Protein AF-H1W575-F1 (afdb_monomer)

Secondary structure (DSSP, 8-state):
-PPPP------------GGGGG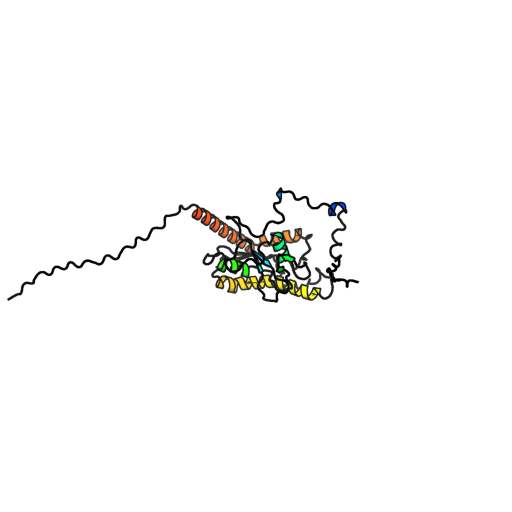G-TTS-THHHH------GGG--TT-BS----SS----EEEEPBTTPPTTPPPEEEESS--SSS--S-TT-BHHHHHHHHH-BTTTS--EEETTEEE-BSS---S--HHHHHHIIIIIISTT---S-EEEE-S--PPTT-GGGTTSS-TTS-TTHHHHHHHHHHHHHHHHHHHHHIIIIIHHHTT--GGGEEEE--SS-BTTB-TT-GGGHHHHHHHHHHHHHSHHHHHHHHHHHHHHHHHHHHHHHHTTS--PPP----------------PPPPPPP-

Structure (mmCIF, N/CA/C/O backbone):
data_AF-H1W575-F1
#
_entry.id   AF-H1W575-F1
#
loop_
_atom_site.group_PDB
_atom_site.id
_atom_site.type_symbol
_atom_site.label_atom_id
_atom_site.label_alt_id
_atom_site.label_comp_id
_atom_site.label_asym_id
_atom_site.label_entity_id
_atom_site.label_seq_id
_atom_site.pdbx_PDB_ins_code
_atom_site.Cartn_x
_atom_site.Cartn_y
_atom_site.Cartn_z
_atom_site.occupancy
_atom_site.B_iso_or_equiv
_atom_site.auth_seq_id
_atom_site.auth_comp_id
_atom_site.auth_asym_id
_atom_site.auth_atom_id
_atom_site.pdbx_PDB_model_num
ATOM 1 N N . MET A 1 1 ? -1.667 -50.965 -46.986 1.00 39.12 1 MET A N 1
ATOM 2 C CA . MET A 1 1 ? -0.833 -49.746 -46.951 1.00 39.12 1 MET A CA 1
ATOM 3 C C . MET A 1 1 ? -1.633 -48.668 -46.242 1.00 39.12 1 MET A C 1
ATOM 5 O O . MET A 1 1 ? -2.635 -48.224 -46.781 1.00 39.12 1 MET A O 1
ATOM 9 N N . SER A 1 2 ? -1.266 -48.352 -45.002 1.00 29.94 2 SER A N 1
ATOM 10 C CA . SER A 1 2 ? -1.952 -47.368 -44.154 1.00 29.94 2 SER A CA 1
ATOM 11 C C . SER A 1 2 ? -1.331 -45.981 -44.354 1.00 29.94 2 SER A C 1
ATOM 13 O O . SER A 1 2 ? -0.102 -45.910 -44.402 1.00 29.94 2 SER A O 1
ATOM 15 N N . PRO A 1 3 ? -2.103 -44.881 -44.429 1.00 37.34 3 PRO A N 1
ATOM 16 C CA . PRO A 1 3 ? -1.536 -43.546 -44.334 1.00 37.34 3 PRO A CA 1
ATOM 17 C C . PRO A 1 3 ? -1.371 -43.123 -42.867 1.00 37.34 3 PRO A C 1
ATOM 19 O O . PRO A 1 3 ? -2.195 -43.415 -42.001 1.00 37.34 3 PRO A O 1
ATOM 22 N N . LEU A 1 4 ? -0.237 -42.474 -42.621 1.00 34.25 4 LEU A N 1
ATOM 23 C CA . LEU A 1 4 ? 0.339 -42.095 -41.337 1.00 34.25 4 LEU A CA 1
ATOM 24 C C . LEU A 1 4 ? -0.317 -40.841 -40.742 1.00 34.25 4 LEU A C 1
ATOM 26 O O . LEU A 1 4 ? -0.444 -39.817 -41.409 1.00 34.25 4 LEU A O 1
ATOM 30 N N . SER A 1 5 ? -0.625 -40.910 -39.445 1.00 35.44 5 SER A N 1
ATOM 31 C CA . SER A 1 5 ? -0.781 -39.752 -38.560 1.00 35.44 5 SER A CA 1
ATOM 32 C C . SER A 1 5 ? 0.569 -39.074 -38.318 1.00 35.44 5 SER A C 1
ATOM 34 O O . SER A 1 5 ? 1.547 -39.740 -37.988 1.00 35.44 5 SER A O 1
ATOM 36 N N . GLY A 1 6 ? 0.598 -37.743 -38.388 1.00 31.78 6 GLY A N 1
ATOM 37 C CA . GLY A 1 6 ? 1.748 -36.922 -38.012 1.00 31.78 6 GLY A CA 1
ATOM 38 C C . GLY A 1 6 ? 1.305 -35.596 -37.402 1.00 31.78 6 GLY A C 1
ATOM 39 O O . GLY A 1 6 ? 1.395 -34.556 -38.046 1.00 31.78 6 GLY A O 1
ATOM 40 N N . TYR A 1 7 ? 0.805 -35.629 -36.163 1.00 35.28 7 TYR A N 1
ATOM 41 C CA . TYR A 1 7 ? 0.595 -34.424 -35.359 1.00 35.28 7 TYR A CA 1
ATOM 42 C C . TYR A 1 7 ? 1.956 -33.838 -34.968 1.00 35.28 7 TYR A C 1
ATOM 44 O O . TYR A 1 7 ? 2.710 -34.427 -34.194 1.00 35.28 7 TYR A O 1
ATOM 52 N N . ASN A 1 8 ? 2.267 -32.668 -35.519 1.00 35.16 8 ASN A N 1
ATOM 53 C CA . ASN A 1 8 ? 3.507 -31.949 -35.269 1.00 35.16 8 ASN A CA 1
ATOM 54 C C . ASN A 1 8 ? 3.402 -31.211 -33.921 1.00 35.16 8 ASN A C 1
ATOM 56 O O . ASN A 1 8 ? 2.867 -30.107 -33.838 1.00 35.16 8 ASN A O 1
ATOM 60 N N . ASN A 1 9 ? 3.860 -31.849 -32.843 1.00 35.88 9 ASN A N 1
ATOM 61 C CA . ASN A 1 9 ? 3.857 -31.272 -31.500 1.00 35.88 9 ASN A CA 1
ATOM 62 C C . ASN A 1 9 ? 5.060 -30.322 -31.341 1.00 35.88 9 ASN A C 1
ATOM 64 O O . ASN A 1 9 ? 6.145 -30.724 -30.915 1.00 35.88 9 ASN A O 1
ATOM 68 N N . SER A 1 10 ? 4.897 -29.056 -31.730 1.00 40.38 10 SER A N 1
ATOM 69 C CA . SER A 1 10 ? 5.921 -28.024 -31.550 1.00 40.38 10 SER A CA 1
ATOM 70 C C . SER A 1 10 ? 6.003 -27.603 -30.077 1.00 40.38 10 SER A C 1
ATOM 72 O O . SER A 1 10 ? 5.366 -26.640 -29.650 1.00 40.38 10 SER A O 1
ATOM 74 N N . ASN A 1 11 ? 6.799 -28.324 -29.286 1.00 37.53 11 ASN A N 1
ATOM 75 C CA . ASN A 1 11 ? 7.167 -27.890 -27.940 1.00 37.53 11 ASN A CA 1
ATOM 76 C C . ASN A 1 11 ? 7.896 -26.529 -28.005 1.00 37.53 11 ASN A C 1
ATOM 78 O O . ASN A 1 11 ? 8.854 -26.392 -28.773 1.00 37.53 11 ASN A O 1
ATOM 82 N N . PRO A 1 12 ? 7.515 -25.524 -27.191 1.00 37.97 12 PRO A N 1
ATOM 83 C CA . PRO A 1 12 ? 8.196 -24.236 -27.173 1.00 37.97 12 PRO A CA 1
ATOM 84 C C . PRO A 1 12 ? 9.641 -24.399 -26.686 1.00 37.97 12 PRO A C 1
ATOM 86 O O . PRO A 1 12 ? 9.915 -24.816 -25.556 1.00 37.97 12 PRO A O 1
ATOM 89 N N . ARG A 1 13 ? 10.581 -24.055 -27.568 1.00 36.03 13 ARG A N 1
ATOM 90 C CA . ARG A 1 13 ? 12.026 -24.105 -27.335 1.00 36.03 13 ARG A CA 1
ATOM 91 C C . ARG A 1 13 ? 12.399 -23.029 -26.308 1.00 36.03 13 ARG A C 1
ATOM 93 O O . ARG A 1 13 ? 12.366 -21.835 -26.594 1.00 36.03 13 ARG A O 1
ATOM 100 N N . ARG A 1 14 ? 12.728 -23.445 -25.083 1.00 39.56 14 ARG A N 1
ATOM 101 C CA . ARG A 1 14 ? 13.233 -22.549 -24.034 1.00 39.56 14 ARG A CA 1
ATOM 102 C C . ARG A 1 14 ? 14.653 -22.118 -24.399 1.00 39.56 14 ARG A C 1
ATOM 104 O O . ARG A 1 14 ? 15.567 -22.935 -24.349 1.00 39.56 14 ARG A O 1
ATOM 111 N N . HIS A 1 15 ? 14.855 -20.847 -24.730 1.00 34.72 15 HIS A N 1
ATOM 112 C CA . HIS A 1 15 ? 16.198 -20.275 -24.747 1.00 34.72 15 HIS A CA 1
ATOM 113 C C . HIS A 1 15 ? 16.692 -20.135 -23.302 1.00 34.72 15 HIS A C 1
ATOM 115 O O . HIS A 1 15 ? 16.053 -19.478 -22.477 1.00 34.72 15 HIS A O 1
ATOM 121 N N . ALA A 1 16 ? 17.814 -20.782 -22.980 1.00 36.47 16 ALA A N 1
ATOM 122 C CA . ALA A 1 16 ? 18.496 -20.599 -21.707 1.00 36.47 16 ALA A CA 1
ATOM 123 C C . ALA A 1 16 ? 19.070 -19.176 -21.661 1.00 36.47 16 ALA A C 1
ATOM 125 O O . ALA A 1 16 ? 20.051 -18.858 -22.327 1.00 36.47 16 ALA A O 1
ATOM 126 N N . SER A 1 17 ? 18.422 -18.286 -20.912 1.00 41.25 17 SER A N 1
ATOM 127 C CA . SER A 1 17 ? 18.968 -16.961 -20.632 1.00 41.25 17 SER A CA 1
ATOM 128 C C . SER A 1 17 ? 20.125 -17.111 -19.637 1.00 41.25 17 SER A C 1
ATOM 130 O O . SER A 1 17 ? 19.887 -17.380 -18.463 1.00 41.25 17 SER A O 1
ATOM 132 N N . ASN A 1 18 ? 21.364 -16.895 -20.084 1.00 40.59 18 ASN A N 1
ATOM 133 C CA . ASN A 1 18 ? 22.568 -16.878 -19.235 1.00 40.59 18 ASN A CA 1
ATOM 134 C C . ASN A 1 18 ? 22.676 -15.627 -18.334 1.00 40.59 18 ASN A C 1
ATOM 136 O O . ASN A 1 18 ? 23.687 -15.421 -17.677 1.00 40.59 18 ASN A O 1
ATOM 140 N N . ALA A 1 19 ? 21.641 -14.788 -18.252 1.00 40.38 19 ALA A N 1
ATOM 141 C CA . ALA A 1 19 ? 21.677 -13.544 -17.475 1.00 40.38 19 ALA A CA 1
ATOM 142 C C . ALA A 1 19 ? 21.781 -13.756 -15.949 1.00 40.38 19 ALA A C 1
ATOM 144 O O . ALA A 1 19 ? 22.057 -12.816 -15.215 1.00 40.38 19 ALA A O 1
ATOM 145 N N . SER A 1 20 ? 21.585 -14.983 -15.458 1.00 43.81 20 SER A N 1
ATOM 146 C CA . SER A 1 20 ? 21.707 -15.320 -14.037 1.00 43.81 20 SER A CA 1
ATOM 147 C C . SER A 1 20 ? 23.051 -15.946 -13.646 1.00 43.81 20 SER A C 1
ATOM 149 O O . SER A 1 20 ? 23.223 -16.254 -12.475 1.00 43.81 20 SER A O 1
ATOM 151 N N . THR A 1 21 ? 24.012 -16.152 -14.556 1.00 38.44 21 THR A N 1
ATOM 152 C CA . THR A 1 21 ? 25.259 -16.877 -14.223 1.00 38.44 21 THR A CA 1
ATOM 153 C C . THR A 1 21 ? 26.351 -16.017 -13.586 1.00 38.44 21 THR A C 1
ATOM 155 O O . THR A 1 21 ? 27.277 -16.569 -13.000 1.00 38.44 21 THR A O 1
ATOM 158 N N . VAL A 1 22 ? 26.242 -14.686 -13.612 1.00 38.53 22 VAL A N 1
ATOM 159 C CA . VAL A 1 22 ? 27.309 -13.794 -13.113 1.00 38.53 22 VAL A CA 1
ATOM 160 C C . VAL A 1 22 ? 27.349 -13.632 -11.585 1.00 38.53 22 VAL A C 1
ATOM 162 O O . VAL A 1 22 ? 28.290 -13.043 -11.065 1.00 38.53 22 VAL A O 1
ATOM 165 N N . SER A 1 23 ? 26.390 -14.193 -10.839 1.00 45.47 23 SER A N 1
ATOM 166 C CA . SER A 1 23 ? 26.331 -14.069 -9.366 1.00 45.47 23 SER A CA 1
ATOM 167 C C . SER A 1 23 ? 26.471 -15.390 -8.598 1.00 45.47 23 SER A C 1
ATOM 169 O O . SER A 1 23 ? 26.327 -15.399 -7.377 1.00 45.47 23 SER A O 1
ATOM 171 N N . PHE A 1 24 ? 26.773 -16.506 -9.272 1.00 43.16 24 PHE A N 1
ATOM 172 C CA . PHE A 1 24 ? 26.900 -17.824 -8.622 1.00 43.16 24 PHE A CA 1
ATOM 173 C C . PHE A 1 24 ? 28.322 -18.398 -8.608 1.00 43.16 24 PHE A C 1
ATOM 175 O O . PHE A 1 24 ? 28.532 -19.455 -8.019 1.00 43.16 24 PHE A O 1
ATOM 182 N N . SER A 1 25 ? 29.310 -17.693 -9.165 1.00 44.19 25 SER A N 1
ATOM 183 C CA . SER A 1 25 ? 30.697 -18.174 -9.279 1.00 44.19 25 SER A CA 1
ATOM 184 C C . SER A 1 25 ? 31.442 -18.319 -7.942 1.00 44.19 25 SER A C 1
ATOM 186 O O . SER A 1 25 ? 32.545 -18.849 -7.919 1.00 44.19 25 SER A O 1
ATOM 188 N N . ALA A 1 26 ? 30.857 -17.869 -6.825 1.00 44.66 26 ALA A N 1
ATOM 189 C CA . ALA A 1 26 ? 31.465 -17.943 -5.492 1.00 44.66 26 ALA A CA 1
ATOM 190 C C . ALA A 1 26 ? 30.997 -19.144 -4.646 1.00 44.66 26 ALA A C 1
ATOM 192 O O . ALA A 1 26 ? 31.359 -19.243 -3.474 1.00 44.66 26 ALA A O 1
ATOM 193 N N . ARG A 1 27 ? 30.166 -20.049 -5.184 1.00 48.28 27 ARG A N 1
ATOM 194 C CA . ARG A 1 27 ? 29.682 -21.229 -4.448 1.00 48.28 27 ARG A CA 1
ATOM 195 C C . ARG A 1 27 ? 30.122 -22.508 -5.150 1.00 48.28 27 ARG A C 1
ATOM 197 O O . ARG A 1 27 ? 29.917 -22.657 -6.350 1.00 48.28 27 ARG A O 1
ATOM 204 N N . SER A 1 28 ? 30.731 -23.422 -4.394 1.00 45.19 28 SER A N 1
ATOM 205 C CA . SER A 1 28 ? 31.150 -24.734 -4.891 1.00 45.19 28 SER A CA 1
ATOM 206 C C . SER A 1 28 ? 29.958 -25.505 -5.491 1.00 45.19 28 SER A C 1
ATOM 208 O O . SER A 1 28 ? 28.828 -25.331 -5.022 1.00 45.19 28 SER A O 1
ATOM 210 N N . PRO A 1 29 ? 30.174 -26.394 -6.482 1.00 49.94 29 PRO A N 1
ATOM 211 C CA . PRO A 1 29 ? 29.100 -27.177 -7.111 1.00 49.94 29 PRO A CA 1
ATOM 212 C C . PRO A 1 29 ? 28.235 -27.965 -6.109 1.00 49.94 29 PRO A C 1
ATOM 214 O O . PRO A 1 29 ? 27.043 -28.169 -6.327 1.00 49.94 29 PRO A O 1
ATOM 217 N N . GLN A 1 30 ? 28.797 -28.344 -4.956 1.00 47.16 30 GLN A N 1
ATOM 218 C CA . GLN A 1 30 ? 28.066 -29.010 -3.872 1.00 47.16 30 GLN A CA 1
ATOM 219 C C . GLN A 1 30 ? 27.024 -28.115 -3.182 1.00 47.16 30 GLN A C 1
ATOM 221 O O . GLN A 1 30 ? 25.984 -28.618 -2.764 1.00 47.16 30 GLN A O 1
ATOM 226 N N . ALA A 1 31 ? 27.236 -26.798 -3.114 1.00 50.34 31 ALA A N 1
ATOM 227 C CA . ALA A 1 31 ? 26.265 -25.859 -2.546 1.00 50.34 31 ALA A CA 1
ATOM 228 C C . ALA A 1 31 ? 25.068 -25.580 -3.481 1.00 50.34 31 ALA A C 1
ATOM 230 O O . ALA A 1 31 ? 24.100 -24.947 -3.064 1.00 50.34 31 ALA A O 1
ATOM 231 N N . GLN A 1 32 ? 25.127 -26.035 -4.740 1.00 47.28 32 GLN A N 1
ATOM 232 C CA . GLN A 1 32 ? 24.030 -25.937 -5.711 1.00 47.28 32 GLN A CA 1
ATOM 233 C C . GLN A 1 32 ? 23.106 -27.169 -5.698 1.00 47.28 32 GLN A C 1
ATOM 235 O O . GLN A 1 32 ? 21.976 -27.081 -6.177 1.00 47.28 32 GLN A O 1
ATOM 240 N N . MET A 1 33 ? 23.550 -28.303 -5.136 1.00 43.09 33 MET A N 1
ATOM 241 C CA . MET A 1 33 ? 22.765 -29.549 -5.053 1.00 43.09 33 MET A CA 1
ATOM 242 C C . MET A 1 33 ? 22.012 -29.730 -3.733 1.00 43.09 33 MET A C 1
ATOM 244 O O . MET A 1 33 ? 21.112 -30.569 -3.652 1.00 43.09 33 MET A O 1
ATOM 248 N N . THR A 1 34 ? 22.305 -28.933 -2.708 1.00 42.75 34 THR A N 1
ATOM 249 C CA . THR A 1 34 ? 21.497 -28.903 -1.491 1.00 42.75 34 THR A CA 1
ATOM 250 C C . THR A 1 34 ? 20.197 -28.156 -1.767 1.00 42.75 34 THR A C 1
ATOM 252 O O . THR A 1 34 ? 20.082 -26.946 -1.574 1.00 42.75 34 THR A O 1
ATOM 255 N N . ARG A 1 35 ? 19.165 -28.899 -2.193 1.00 52.50 35 ARG A N 1
ATOM 256 C CA . ARG A 1 35 ? 17.781 -28.478 -1.934 1.00 52.50 35 ARG A CA 1
ATOM 257 C C . ARG A 1 35 ? 17.724 -28.083 -0.456 1.00 52.50 35 ARG A C 1
ATOM 259 O O . ARG A 1 35 ? 18.153 -28.903 0.359 1.00 52.50 35 ARG A O 1
ATOM 266 N N . PRO A 1 36 ? 17.265 -26.872 -0.091 1.00 53.59 36 PRO A N 1
ATOM 267 C CA . PRO A 1 36 ? 17.108 -26.537 1.313 1.00 53.59 36 PRO A CA 1
ATOM 268 C C . PRO A 1 36 ? 16.211 -27.614 1.916 1.00 53.59 36 PRO A C 1
ATOM 270 O O . PRO A 1 36 ? 15.061 -27.771 1.504 1.00 53.59 36 PRO A O 1
ATOM 273 N N . ALA A 1 37 ? 16.782 -28.437 2.796 1.00 54.25 37 ALA A N 1
ATOM 274 C CA . ALA A 1 37 ? 16.030 -29.462 3.486 1.00 54.25 37 ALA A CA 1
ATOM 275 C C . ALA A 1 37 ? 14.928 -28.730 4.251 1.00 54.25 37 ALA A C 1
ATOM 277 O O . ALA A 1 37 ? 15.215 -27.883 5.101 1.00 54.25 37 ALA A O 1
ATOM 278 N N . PHE A 1 38 ? 13.675 -28.984 3.874 1.00 56.94 38 PHE A N 1
ATOM 279 C CA . PHE A 1 38 ? 12.526 -28.352 4.499 1.00 56.94 38 PHE A CA 1
ATOM 280 C C . PHE A 1 38 ? 12.481 -28.787 5.958 1.00 56.94 38 PHE A C 1
ATOM 282 O O . PHE A 1 38 ? 12.129 -29.917 6.285 1.00 56.94 38 PHE A O 1
ATOM 289 N N . ASN A 1 39 ? 12.884 -27.881 6.839 1.00 57.12 39 ASN A N 1
ATOM 290 C CA . ASN A 1 39 ? 12.715 -28.060 8.264 1.00 57.12 39 ASN A CA 1
ATOM 291 C C . ASN A 1 39 ? 11.244 -27.765 8.575 1.00 57.12 39 ASN A C 1
ATOM 293 O O . ASN A 1 39 ? 10.778 -26.646 8.351 1.00 57.12 39 ASN A O 1
ATOM 297 N N . SER A 1 40 ? 10.517 -28.763 9.083 1.00 61.72 40 SER A N 1
ATOM 298 C CA . SER A 1 40 ? 9.090 -28.668 9.431 1.00 61.72 40 SER A CA 1
ATOM 299 C C . SER A 1 40 ? 8.773 -27.529 10.4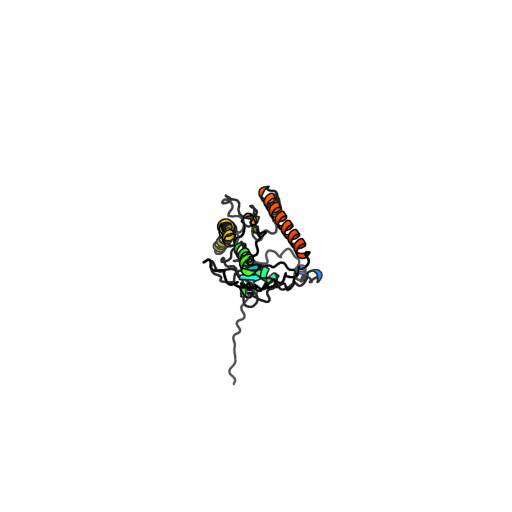09 1.00 61.72 40 SER A C 1
ATOM 301 O O . SER A 1 40 ? 7.627 -27.102 10.512 1.00 61.72 40 SER A O 1
ATOM 303 N N . ARG A 1 41 ? 9.796 -26.975 11.075 1.00 69.38 41 ARG A N 1
ATOM 304 C CA . ARG A 1 41 ? 9.702 -25.765 11.902 1.00 69.38 41 ARG A CA 1
ATOM 305 C C . ARG A 1 41 ? 9.300 -24.494 11.140 1.00 69.38 41 ARG A C 1
ATOM 307 O O . ARG A 1 41 ? 8.825 -23.566 11.783 1.00 69.38 41 ARG A O 1
ATOM 314 N N . TYR A 1 42 ? 9.489 -24.420 9.820 1.00 69.88 42 TYR A N 1
ATOM 315 C CA . TYR A 1 42 ? 9.226 -23.202 9.032 1.00 69.88 42 TYR A CA 1
ATOM 316 C C . TYR A 1 42 ? 7.829 -23.143 8.387 1.00 69.88 42 TYR A C 1
ATOM 318 O O . TYR A 1 42 ? 7.539 -22.197 7.657 1.00 69.88 42 TYR A O 1
ATOM 326 N N . GLY A 1 43 ? 6.951 -24.107 8.685 1.00 84.44 43 GLY A N 1
ATOM 327 C CA . GLY A 1 43 ? 5.584 -24.152 8.159 1.00 84.44 43 GLY A CA 1
ATOM 328 C C . GLY A 1 43 ? 5.483 -24.713 6.737 1.00 84.44 43 GLY A C 1
ATOM 329 O O . GLY A 1 43 ? 6.429 -25.303 6.214 1.00 84.44 43 GLY A O 1
ATOM 330 N N . ASP A 1 44 ? 4.304 -24.561 6.129 1.00 89.19 44 ASP A N 1
ATOM 331 C CA . ASP A 1 44 ? 4.024 -25.045 4.774 1.00 89.19 44 ASP A CA 1
ATOM 332 C C . ASP A 1 44 ? 4.546 -24.052 3.712 1.00 89.19 44 ASP A C 1
ATOM 334 O O . ASP A 1 44 ? 4.034 -22.932 3.617 1.00 89.19 44 ASP A O 1
ATOM 338 N N . PRO A 1 45 ? 5.525 -24.432 2.867 1.00 90.62 45 PRO A N 1
ATOM 339 C CA . PRO A 1 45 ? 6.010 -23.570 1.786 1.00 90.62 45 PRO A CA 1
ATOM 340 C C . PRO A 1 45 ? 4.962 -23.270 0.712 1.00 90.62 45 PRO A C 1
ATOM 342 O O . PRO A 1 45 ? 5.102 -22.296 -0.028 1.00 90.62 45 PRO A O 1
ATOM 345 N N . ASN A 1 46 ? 3.920 -24.094 0.613 1.00 93.81 46 ASN A N 1
ATOM 346 C CA . ASN A 1 46 ? 2.796 -23.919 -0.298 1.00 93.81 46 ASN A CA 1
ATOM 347 C C . ASN A 1 46 ? 1.528 -23.486 0.443 1.00 93.81 46 ASN A C 1
ATOM 349 O O . ASN A 1 46 ? 0.420 -23.716 -0.053 1.00 93.81 46 ASN A O 1
ATOM 353 N N . ALA A 1 47 ? 1.692 -22.810 1.586 1.00 93.75 47 ALA A N 1
ATOM 354 C CA . ALA A 1 47 ? 0.588 -22.207 2.308 1.00 93.75 47 ALA A CA 1
ATOM 355 C C . ALA A 1 47 ? -0.233 -21.302 1.377 1.00 93.75 47 ALA A C 1
ATOM 357 O O . ALA A 1 47 ? 0.299 -20.475 0.618 1.00 93.75 47 ALA A O 1
ATOM 358 N N . ARG A 1 48 ? -1.554 -21.482 1.431 1.00 95.12 48 ARG A N 1
ATOM 359 C CA . ARG A 1 48 ? -2.511 -20.672 0.675 1.00 95.12 48 ARG A CA 1
ATOM 360 C C . ARG A 1 48 ? -2.478 -19.237 1.193 1.00 95.12 48 ARG A C 1
ATOM 362 O O . ARG A 1 48 ? -2.273 -19.002 2.380 1.00 95.12 48 ARG A O 1
ATOM 369 N N . LEU A 1 49 ? -2.683 -18.283 0.289 1.00 95.75 49 LEU A N 1
ATOM 370 C CA . LEU A 1 49 ? -2.892 -16.885 0.652 1.00 95.75 49 LEU A CA 1
ATOM 371 C C . LEU A 1 49 ? -4.179 -16.735 1.467 1.00 95.75 49 LEU A C 1
ATOM 373 O O . LEU A 1 49 ? -4.209 -15.953 2.413 1.00 95.75 49 LEU A O 1
ATOM 377 N N . TYR A 1 50 ? -5.220 -17.490 1.099 1.00 95.19 50 TYR A N 1
ATOM 378 C CA . TYR A 1 50 ? -6.471 -17.540 1.843 1.00 95.19 50 TYR A CA 1
ATOM 379 C C . TYR A 1 50 ? -6.227 -18.035 3.270 1.00 95.19 50 TYR A C 1
ATOM 381 O O . TYR A 1 50 ? -5.707 -19.132 3.481 1.00 95.19 50 TYR A O 1
ATOM 389 N N . ASP A 1 51 ? -6.631 -17.223 4.238 1.00 93.19 51 ASP A N 1
ATOM 390 C CA . ASP A 1 51 ? -6.486 -17.501 5.655 1.00 93.19 51 ASP A CA 1
ATOM 391 C C . ASP A 1 51 ? -7.872 -17.763 6.247 1.00 93.19 51 ASP A C 1
ATOM 393 O O . ASP A 1 51 ? -8.715 -16.873 6.309 1.00 93.19 51 ASP A O 1
ATOM 397 N N . ALA A 1 52 ? -8.121 -19.004 6.662 1.00 91.00 52 ALA A N 1
ATOM 398 C CA . ALA A 1 52 ? -9.413 -19.426 7.198 1.00 91.00 52 ALA A CA 1
ATOM 399 C C . ALA A 1 52 ? -9.565 -19.163 8.709 1.00 91.00 52 ALA A C 1
ATOM 401 O O . ALA A 1 52 ? -10.642 -19.388 9.257 1.00 91.00 52 ALA A O 1
ATOM 402 N N . ARG A 1 53 ? -8.510 -18.710 9.403 1.00 91.31 53 ARG A N 1
ATOM 403 C CA . ARG A 1 53 ? -8.532 -18.528 10.864 1.00 91.31 53 ARG A CA 1
ATOM 404 C C . ARG A 1 53 ? -9.518 -17.437 11.263 1.00 91.31 53 ARG A C 1
ATOM 406 O O . ARG A 1 53 ? -9.547 -16.381 10.638 1.00 91.31 53 ARG A O 1
ATOM 413 N N . GLU A 1 54 ? -10.287 -17.656 12.323 1.00 86.06 54 GLU A N 1
ATOM 414 C CA . GLU A 1 54 ? -11.260 -16.676 12.825 1.00 86.06 54 GLU A CA 1
ATOM 415 C C . GLU A 1 54 ? -10.586 -15.352 13.215 1.00 86.06 54 GLU A C 1
ATOM 417 O O . GLU A 1 54 ? -10.958 -14.279 12.737 1.00 86.06 54 GLU A O 1
ATOM 422 N N . THR A 1 55 ? -9.522 -15.432 14.016 1.00 87.56 55 THR A N 1
ATOM 423 C CA . THR A 1 55 ? -8.699 -14.283 14.397 1.00 87.56 55 THR A CA 1
ATOM 424 C C . THR A 1 55 ? -7.518 -14.146 13.442 1.00 87.56 55 THR A C 1
ATOM 426 O O . THR A 1 55 ? -6.483 -14.799 13.572 1.00 87.56 55 THR A O 1
ATOM 429 N N . ARG A 1 56 ? -7.679 -13.279 12.439 1.00 91.38 56 ARG A N 1
ATOM 430 C CA . ARG A 1 56 ? -6.662 -13.034 11.412 1.00 91.38 56 ARG A CA 1
ATOM 431 C C . ARG A 1 56 ? -6.571 -11.575 10.998 1.00 91.38 56 ARG A C 1
ATOM 433 O O . ARG A 1 56 ? -7.553 -10.835 11.029 1.00 91.38 56 ARG A O 1
ATOM 440 N N . THR A 1 57 ? -5.394 -11.188 10.520 1.00 93.25 57 THR A N 1
ATOM 441 C CA . THR A 1 57 ? -5.204 -9.913 9.827 1.00 93.25 57 THR A CA 1
ATOM 442 C C . THR A 1 57 ? -5.552 -10.092 8.356 1.00 93.25 57 THR A C 1
ATOM 444 O O . THR A 1 57 ? -4.859 -10.795 7.615 1.00 93.25 57 THR A O 1
ATOM 447 N N . LYS A 1 58 ? -6.623 -9.431 7.918 1.00 94.25 58 LYS A N 1
ATOM 448 C CA . LYS A 1 58 ? -6.989 -9.368 6.502 1.00 94.25 58 LYS A CA 1
ATOM 449 C C . LYS A 1 58 ? -5.856 -8.723 5.706 1.00 94.25 58 LYS A C 1
ATOM 451 O O . LYS A 1 58 ? -5.399 -7.637 6.047 1.00 94.25 58 LYS A O 1
ATOM 456 N N . THR A 1 59 ? -5.388 -9.413 4.673 1.00 95.31 59 THR A N 1
ATOM 457 C CA . THR A 1 59 ? -4.255 -9.001 3.840 1.00 95.31 59 THR A CA 1
ATOM 458 C C . THR A 1 59 ? -4.680 -9.000 2.381 1.00 95.31 59 THR A C 1
ATOM 460 O O . THR A 1 59 ? -5.388 -9.899 1.931 1.00 95.31 59 THR A O 1
ATOM 463 N N . ALA A 1 60 ? -4.249 -7.981 1.650 1.00 95.12 60 ALA A N 1
ATOM 464 C CA . ALA A 1 60 ? -4.503 -7.819 0.231 1.00 95.12 60 ALA A CA 1
ATOM 465 C C . ALA A 1 60 ? -3.197 -7.433 -0.470 1.00 95.12 60 ALA A C 1
ATOM 467 O O . ALA A 1 60 ? -2.429 -6.621 0.046 1.00 95.12 60 ALA A O 1
ATOM 468 N N . VAL A 1 61 ? -2.947 -8.027 -1.633 1.00 95.62 61 VAL A N 1
ATOM 469 C CA . VAL A 1 61 ? -1.767 -7.784 -2.464 1.00 95.62 61 VAL A CA 1
ATOM 470 C C . VAL A 1 61 ? -2.238 -7.331 -3.839 1.00 95.62 61 VAL A C 1
ATOM 472 O O . VAL A 1 61 ? -3.007 -8.035 -4.490 1.00 95.62 61 VAL A O 1
ATOM 475 N N . LEU A 1 62 ? -1.774 -6.164 -4.286 1.00 95.12 62 LEU A N 1
ATOM 476 C CA . LEU A 1 62 ? -2.085 -5.654 -5.620 1.00 95.12 62 LEU A CA 1
ATOM 477 C C . LEU A 1 62 ? -1.136 -6.250 -6.661 1.00 95.12 62 LEU A C 1
ATOM 479 O O . LEU A 1 62 ? 0.083 -6.263 -6.468 1.00 95.12 62 LEU A O 1
ATOM 483 N N . ALA A 1 63 ? -1.691 -6.707 -7.778 1.00 95.06 63 ALA A N 1
ATOM 484 C CA . ALA A 1 63 ? -0.939 -7.194 -8.926 1.00 95.06 63 ALA A CA 1
ATOM 485 C C . ALA A 1 63 ? -1.614 -6.772 -10.236 1.00 95.06 63 ALA A C 1
ATOM 487 O O . ALA A 1 63 ? -2.834 -6.657 -10.317 1.00 95.06 63 ALA A O 1
ATOM 488 N N . MET A 1 64 ? -0.825 -6.566 -11.287 1.00 94.75 64 MET A N 1
ATOM 489 C CA . MET A 1 64 ? -1.353 -6.229 -12.610 1.00 94.75 64 MET A CA 1
ATOM 490 C C . MET A 1 64 ? -1.467 -7.484 -13.465 1.00 94.75 64 MET A C 1
ATOM 492 O O . MET A 1 64 ? -0.524 -8.277 -13.532 1.00 94.75 64 MET A O 1
ATOM 496 N N . TYR A 1 65 ? -2.589 -7.652 -14.165 1.00 94.88 65 TYR A N 1
ATOM 497 C CA . TYR A 1 65 ? -2.675 -8.667 -15.211 1.00 94.88 65 TYR A CA 1
ATOM 498 C C . TYR A 1 65 ? -1.730 -8.306 -16.356 1.00 94.88 65 TYR A C 1
ATOM 500 O O . TYR A 1 65 ? -1.585 -7.132 -16.713 1.00 94.88 65 TYR A O 1
ATOM 508 N N . LYS A 1 66 ? -1.114 -9.317 -16.964 1.00 94.25 66 LYS A N 1
ATOM 509 C CA . LYS A 1 66 ? -0.255 -9.129 -18.132 1.00 94.25 66 LYS A CA 1
ATOM 510 C C . LYS A 1 66 ? -1.045 -8.473 -19.267 1.00 94.25 66 LYS A C 1
ATOM 512 O O . LYS A 1 66 ? -2.142 -8.915 -19.596 1.00 94.25 66 LYS A O 1
ATOM 517 N N . GLY A 1 67 ? -0.468 -7.441 -19.885 1.00 89.81 67 GLY A N 1
ATOM 518 C CA . GLY A 1 67 ? -1.135 -6.679 -20.946 1.00 89.81 67 GLY A CA 1
ATOM 519 C C . GLY A 1 67 ? -2.145 -5.636 -20.451 1.00 89.81 67 GLY A C 1
ATOM 520 O O . GLY A 1 67 ? -2.856 -5.051 -21.271 1.00 89.81 67 GLY A O 1
ATOM 521 N N . SER A 1 68 ? -2.208 -5.369 -19.140 1.00 90.19 68 SER A N 1
ATOM 522 C CA . SER A 1 68 ? -3.029 -4.282 -18.592 1.00 90.19 68 SER A CA 1
ATOM 523 C C . SER A 1 68 ? -2.628 -2.937 -19.199 1.00 90.19 68 SER A C 1
ATOM 525 O O . SER A 1 68 ? -1.451 -2.568 -19.226 1.00 90.19 68 SER A O 1
ATOM 527 N N . ARG A 1 69 ? -3.619 -2.167 -19.655 1.00 84.69 69 ARG A N 1
ATOM 528 C CA . ARG A 1 69 ? -3.414 -0.805 -20.169 1.00 84.69 69 ARG A CA 1
ATOM 529 C C . ARG A 1 69 ? -3.279 0.185 -19.012 1.00 84.69 69 ARG A C 1
ATOM 531 O O . ARG A 1 69 ? -3.725 -0.089 -17.897 1.00 84.69 69 ARG A O 1
ATOM 538 N N . LYS A 1 70 ? -2.712 1.365 -19.275 1.00 80.81 70 LYS A N 1
ATOM 539 C CA . LYS A 1 70 ? -2.657 2.455 -18.288 1.00 80.81 70 LYS A CA 1
ATOM 540 C C . LYS A 1 70 ? -4.070 2.786 -17.786 1.00 80.81 70 LYS A C 1
ATOM 542 O O . LYS A 1 70 ? -4.974 2.957 -18.597 1.00 80.81 70 LYS A O 1
ATOM 547 N N . GLY A 1 71 ? -4.239 2.872 -16.467 1.00 81.56 71 GLY A N 1
ATOM 548 C CA . GLY A 1 71 ? -5.533 3.139 -15.827 1.00 81.56 71 GLY A CA 1
ATOM 549 C C . GLY A 1 71 ? -6.404 1.902 -15.590 1.00 81.56 71 GLY A C 1
ATOM 550 O O . GLY A 1 71 ? -7.477 2.032 -15.011 1.00 81.56 71 GLY A O 1
ATOM 551 N N . THR A 1 72 ? -5.956 0.707 -15.994 1.00 88.56 72 THR A N 1
ATOM 552 C CA . THR A 1 72 ? -6.615 -0.541 -15.581 1.00 88.56 72 THR A CA 1
ATOM 553 C C . THR A 1 72 ? -6.457 -0.694 -14.065 1.00 88.56 72 THR A C 1
ATOM 555 O O . THR A 1 72 ? -5.335 -0.529 -13.578 1.00 88.56 72 THR A O 1
ATOM 558 N N . PRO A 1 73 ? -7.525 -1.000 -13.308 1.00 89.38 73 PRO A N 1
ATOM 559 C CA . PRO A 1 73 ? -7.402 -1.265 -11.881 1.00 89.38 73 PRO A CA 1
ATOM 560 C C . PRO A 1 73 ? -6.539 -2.508 -11.634 1.00 89.38 73 PRO A C 1
ATOM 562 O O . PRO A 1 73 ? -6.567 -3.465 -12.412 1.00 89.38 73 PRO A O 1
ATOM 565 N N . ALA A 1 74 ? -5.770 -2.496 -10.547 1.00 92.44 74 ALA A N 1
ATOM 566 C CA . ALA A 1 74 ? -4.998 -3.660 -10.135 1.00 92.44 74 ALA A CA 1
ATOM 567 C C . ALA A 1 74 ? -5.924 -4.796 -9.675 1.00 92.44 74 ALA A C 1
ATOM 569 O O . ALA A 1 74 ? -6.952 -4.562 -9.039 1.00 92.44 74 ALA A O 1
ATOM 570 N N . ALA A 1 75 ? -5.528 -6.035 -9.954 1.00 93.62 75 ALA A N 1
ATOM 571 C CA . ALA A 1 75 ? -6.135 -7.201 -9.337 1.00 93.62 75 ALA A CA 1
ATOM 572 C C . ALA A 1 75 ? -5.736 -7.258 -7.860 1.00 93.62 75 ALA A C 1
ATOM 574 O O . ALA A 1 75 ? -4.570 -7.046 -7.514 1.00 93.62 75 ALA A O 1
ATOM 575 N N . ILE A 1 76 ? -6.693 -7.586 -6.995 1.00 94.50 76 ILE A N 1
ATOM 576 C CA . ILE A 1 76 ? -6.471 -7.671 -5.553 1.00 94.50 76 ILE A CA 1
ATOM 577 C C . ILE A 1 76 ? -6.470 -9.144 -5.139 1.00 94.50 76 ILE A C 1
ATOM 579 O O . ILE A 1 76 ? -7.510 -9.803 -5.088 1.00 94.50 76 ILE A O 1
ATOM 583 N N . LEU A 1 77 ? -5.286 -9.670 -4.837 1.00 95.81 77 LEU A N 1
ATOM 584 C CA . LEU A 1 77 ? -5.100 -11.011 -4.288 1.00 95.81 77 LEU A CA 1
ATOM 585 C C . LEU A 1 77 ? -5.306 -10.941 -2.769 1.00 95.81 77 LEU A C 1
ATOM 587 O O . LEU A 1 77 ? -4.504 -10.332 -2.061 1.00 95.81 77 LEU A O 1
ATOM 591 N N . ARG A 1 78 ? -6.392 -11.530 -2.263 1.00 94.94 78 ARG A N 1
ATOM 592 C CA . ARG A 1 78 ? -6.843 -11.380 -0.869 1.00 94.94 78 ARG A CA 1
ATOM 593 C C . ARG A 1 78 ? -6.604 -12.645 -0.047 1.00 94.94 78 ARG A C 1
ATOM 595 O O . ARG A 1 78 ? -6.670 -13.754 -0.569 1.00 94.94 78 ARG A O 1
ATOM 602 N N . SER A 1 79 ? -6.392 -12.476 1.258 1.00 95.12 79 SER A N 1
ATOM 603 C CA . SER A 1 79 ? -6.393 -13.574 2.238 1.00 95.12 79 SER A CA 1
ATOM 604 C C . SER A 1 79 ? -7.785 -13.901 2.796 1.00 95.12 79 SER A C 1
ATOM 606 O O . SER A 1 79 ? -7.915 -14.673 3.743 1.00 95.12 79 SER A O 1
ATOM 608 N N . TYR A 1 80 ? -8.830 -13.285 2.250 1.00 93.38 80 TYR A N 1
ATOM 609 C CA . TYR A 1 80 ? -10.216 -13.359 2.702 1.00 93.38 80 TYR A CA 1
ATOM 610 C C . TYR A 1 80 ? -11.162 -13.208 1.506 1.00 93.38 80 TYR A C 1
ATOM 612 O O . TYR A 1 80 ? -10.752 -12.723 0.449 1.00 93.38 80 TYR A O 1
ATOM 620 N N . ASP A 1 81 ? -12.423 -13.588 1.691 1.00 90.75 81 ASP A N 1
ATOM 621 C CA . ASP A 1 81 ? -13.461 -13.411 0.676 1.00 90.75 81 ASP A CA 1
ATOM 622 C C . ASP A 1 81 ? -13.921 -11.953 0.634 1.00 90.75 81 ASP A C 1
ATOM 624 O O . ASP A 1 81 ? -14.303 -11.391 1.662 1.00 90.75 81 ASP A O 1
ATOM 628 N N . SER A 1 82 ? -13.882 -11.343 -0.552 1.00 88.00 82 SER A N 1
ATOM 629 C CA . SER A 1 82 ? -14.396 -9.987 -0.748 1.00 88.00 82 SER A CA 1
ATOM 630 C C . SER A 1 82 ? -15.904 -10.014 -0.946 1.00 88.00 82 SER A C 1
ATOM 632 O O . SER A 1 82 ? -16.446 -10.897 -1.608 1.00 88.00 82 SER A O 1
ATOM 634 N N . ARG A 1 83 ? -16.588 -8.986 -0.441 1.00 85.31 83 ARG A N 1
ATOM 635 C CA . ARG A 1 83 ? -18.022 -8.785 -0.706 1.00 85.31 83 ARG A CA 1
ATOM 636 C C . ARG A 1 83 ? -18.312 -8.246 -2.106 1.00 85.31 83 ARG A C 1
ATOM 638 O O . ARG A 1 83 ? -19.457 -8.285 -2.543 1.00 85.31 83 ARG A O 1
ATOM 645 N N . ARG A 1 84 ? -17.299 -7.698 -2.783 1.00 86.81 84 ARG A N 1
ATOM 646 C CA . ARG A 1 84 ? -17.460 -7.003 -4.065 1.00 86.81 84 ARG A CA 1
ATOM 647 C C . ARG A 1 84 ? -17.299 -7.923 -5.268 1.00 86.81 84 ARG A C 1
ATOM 649 O O . ARG A 1 84 ? -18.021 -7.771 -6.247 1.00 86.81 84 ARG A O 1
ATOM 656 N N . GLU A 1 85 ? -16.325 -8.824 -5.223 1.00 88.44 85 GLU A N 1
ATOM 657 C CA . GLU A 1 85 ? -15.931 -9.648 -6.366 1.00 88.44 85 GLU A CA 1
ATOM 658 C C . GLU A 1 85 ? -15.320 -10.982 -5.906 1.00 88.44 85 GLU A C 1
ATOM 660 O O . GLU A 1 85 ? -14.722 -11.040 -4.826 1.00 88.44 85 GLU A O 1
ATOM 665 N N . PRO A 1 86 ? -15.439 -12.058 -6.707 1.00 88.25 86 PRO A N 1
ATOM 666 C CA . PRO A 1 86 ? -14.764 -13.316 -6.413 1.00 88.25 86 PRO A CA 1
ATOM 667 C C . PRO A 1 86 ? -13.235 -13.160 -6.483 1.00 88.25 86 PRO A C 1
ATOM 669 O O . PRO A 1 86 ? -12.728 -12.280 -7.189 1.00 88.25 86 PRO A O 1
ATOM 672 N N . PRO A 1 87 ? -12.471 -14.015 -5.777 1.00 87.25 87 PRO A N 1
ATOM 673 C CA . PRO A 1 87 ? -11.019 -13.971 -5.847 1.00 87.25 87 PRO A CA 1
ATOM 674 C C . PRO A 1 87 ? -10.550 -14.248 -7.285 1.00 87.25 87 PRO A C 1
ATOM 676 O O . PRO A 1 87 ? -11.039 -15.201 -7.894 1.00 87.25 87 PRO A O 1
ATOM 679 N N . PRO A 1 88 ? -9.564 -13.489 -7.805 1.00 86.62 88 PRO A N 1
ATOM 680 C CA . PRO A 1 88 ? -8.964 -13.757 -9.112 1.00 86.62 88 PRO A CA 1
ATOM 681 C C . PRO A 1 88 ? -8.514 -15.208 -9.288 1.00 86.62 88 PRO A C 1
ATOM 683 O O . PRO A 1 88 ? -8.711 -15.801 -10.339 1.00 86.62 88 PRO A O 1
ATOM 686 N N . GLU A 1 89 ? -7.910 -15.776 -8.240 1.00 88.56 89 GLU A N 1
ATOM 687 C CA . GLU A 1 89 ? -7.413 -17.149 -8.215 1.00 88.56 89 GLU A CA 1
ATOM 688 C C . GLU A 1 89 ? -7.604 -17.746 -6.816 1.00 88.56 89 GLU A C 1
ATOM 690 O O . GLU A 1 89 ? -6.993 -17.294 -5.843 1.00 88.56 89 GLU A O 1
ATOM 695 N N . PHE A 1 90 ? -8.448 -18.777 -6.707 1.00 85.31 90 PHE A N 1
ATOM 696 C CA . PHE A 1 90 ? -8.841 -19.365 -5.419 1.00 85.31 90 PHE A CA 1
ATOM 697 C C . PHE A 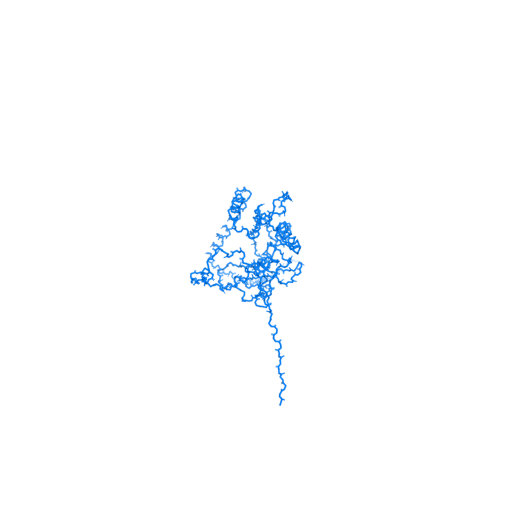1 90 ? -7.706 -20.136 -4.724 1.00 85.31 90 PHE A C 1
ATOM 699 O O . PHE A 1 90 ? -7.686 -20.230 -3.496 1.00 85.31 90 PHE A O 1
ATOM 706 N N . ASP A 1 91 ? -6.758 -20.705 -5.480 1.00 91.50 91 ASP A N 1
ATOM 707 C CA . ASP A 1 91 ? -5.608 -21.446 -4.937 1.00 91.50 91 ASP A CA 1
ATOM 708 C C . ASP A 1 91 ? -4.279 -20.689 -5.070 1.00 91.50 91 ASP A C 1
ATOM 710 O O . ASP A 1 91 ? -3.218 -21.268 -5.300 1.00 91.50 91 ASP A O 1
ATOM 714 N N . CYS A 1 92 ? -4.323 -19.368 -4.902 1.00 95.94 92 CYS A N 1
ATOM 715 C CA . CYS A 1 92 ? -3.116 -18.556 -4.827 1.00 95.94 92 CYS A CA 1
ATOM 716 C C . CYS A 1 92 ? -2.325 -18.870 -3.544 1.00 95.94 92 CYS A C 1
ATOM 718 O O . CYS A 1 92 ? -2.875 -18.844 -2.439 1.00 95.94 92 CYS A O 1
ATOM 720 N N . LYS A 1 93 ? -1.025 -19.157 -3.668 1.00 97.06 93 LYS A N 1
ATOM 721 C CA . LYS A 1 93 ? -0.100 -19.330 -2.534 1.00 97.06 93 LYS A CA 1
ATOM 722 C C . LYS A 1 93 ? 0.525 -17.999 -2.130 1.00 97.06 93 LYS A C 1
ATOM 724 O O . LYS A 1 93 ? 0.695 -17.108 -2.962 1.00 97.06 93 LYS A O 1
ATOM 729 N N . ILE A 1 94 ? 0.963 -17.883 -0.877 1.00 96.50 94 ILE A N 1
ATOM 730 C CA . ILE A 1 94 ? 1.585 -16.647 -0.359 1.00 96.50 94 ILE A CA 1
ATOM 731 C C . ILE A 1 94 ? 2.766 -16.205 -1.239 1.00 96.50 94 ILE A C 1
ATOM 733 O O . ILE A 1 94 ? 2.847 -15.048 -1.654 1.00 96.50 94 ILE A O 1
ATOM 737 N N . TRP A 1 95 ? 3.658 -17.136 -1.594 1.00 96.19 95 TRP A N 1
ATOM 738 C CA . TRP A 1 95 ? 4.812 -16.827 -2.441 1.00 96.19 95 TRP A CA 1
ATOM 739 C C . TRP A 1 95 ? 4.412 -16.449 -3.876 1.00 96.19 95 TRP A C 1
ATOM 741 O O . TRP A 1 95 ? 5.102 -15.652 -4.512 1.00 96.19 95 TRP A O 1
ATOM 751 N N . GLN A 1 96 ? 3.298 -16.986 -4.389 1.00 97.31 96 GLN A N 1
ATOM 752 C CA . GLN A 1 96 ? 2.788 -16.642 -5.716 1.00 97.31 96 GLN A CA 1
ATOM 753 C C . GLN A 1 96 ? 2.269 -15.206 -5.735 1.00 97.31 96 GLN A C 1
ATOM 755 O O . GLN A 1 96 ? 2.626 -14.458 -6.641 1.00 97.31 96 GLN A O 1
ATOM 760 N N . ALA A 1 97 ? 1.513 -14.798 -4.712 1.00 97.12 97 ALA A N 1
ATOM 761 C CA . ALA A 1 97 ? 1.053 -13.420 -4.561 1.00 97.12 97 ALA A CA 1
ATOM 762 C C . ALA A 1 97 ? 2.227 -12.437 -4.449 1.00 97.12 97 ALA A C 1
ATOM 764 O O . ALA A 1 97 ? 2.271 -11.438 -5.168 1.00 97.12 97 ALA A O 1
ATOM 765 N N . GLY A 1 98 ? 3.225 -12.767 -3.619 1.00 95.94 98 GLY A N 1
ATOM 766 C CA . GLY A 1 98 ? 4.456 -11.982 -3.503 1.00 95.94 98 GLY A CA 1
ATOM 767 C C . GLY A 1 98 ? 5.215 -11.871 -4.830 1.00 95.94 98 GLY A C 1
ATOM 768 O O . GLY A 1 98 ? 5.699 -10.803 -5.190 1.00 95.94 98 GLY A O 1
ATOM 769 N N . ARG A 1 99 ? 5.273 -12.949 -5.620 1.00 96.06 99 ARG A N 1
ATOM 770 C CA . ARG A 1 99 ? 5.897 -12.906 -6.947 1.00 96.06 99 ARG A CA 1
ATOM 771 C C . ARG A 1 99 ? 5.054 -12.134 -7.970 1.00 96.06 99 ARG A C 1
ATOM 773 O O . ARG A 1 99 ? 5.639 -11.485 -8.828 1.00 96.06 99 ARG A O 1
ATOM 780 N N . ALA A 1 100 ? 3.725 -12.180 -7.888 1.00 96.00 100 ALA A N 1
ATOM 781 C CA . ALA A 1 100 ? 2.826 -11.465 -8.795 1.00 96.00 100 ALA A CA 1
ATOM 782 C C . ALA A 1 100 ? 2.933 -9.946 -8.648 1.00 96.00 100 ALA A C 1
ATOM 784 O O . ALA A 1 100 ? 3.017 -9.252 -9.657 1.00 96.00 100 ALA A O 1
ATOM 785 N N . THR A 1 101 ? 3.001 -9.436 -7.416 1.00 93.44 101 THR A N 1
ATOM 786 C CA . THR A 1 101 ? 3.178 -7.994 -7.173 1.00 93.44 101 THR A CA 1
ATOM 787 C C . THR A 1 101 ? 4.565 -7.491 -7.595 1.00 93.44 101 THR A C 1
ATOM 7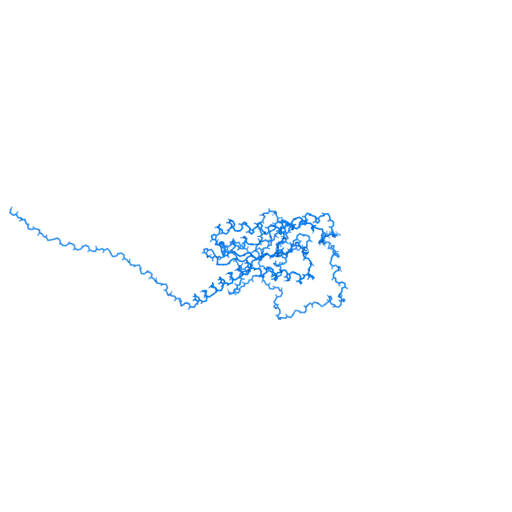89 O O . THR A 1 101 ? 4.700 -6.380 -8.096 1.00 93.44 101 THR A O 1
ATOM 792 N N . CYS A 1 102 ? 5.594 -8.340 -7.496 1.00 91.12 102 CYS A N 1
ATOM 793 C CA . CYS A 1 102 ? 6.960 -8.005 -7.908 1.00 91.12 102 CYS A CA 1
ATOM 794 C C . CYS A 1 102 ? 7.249 -8.244 -9.402 1.00 91.12 102 CYS A C 1
ATOM 796 O O . CYS A 1 102 ? 8.325 -7.880 -9.872 1.00 91.12 102 CYS A O 1
ATOM 798 N N . ALA A 1 103 ? 6.352 -8.887 -10.157 1.00 91.88 103 ALA A N 1
ATOM 799 C CA . ALA A 1 103 ? 6.568 -9.206 -11.568 1.00 91.88 103 ALA A CA 1
ATOM 800 C C . ALA A 1 103 ? 6.424 -7.945 -12.434 1.00 91.88 103 ALA A C 1
ATOM 802 O O . ALA A 1 103 ? 5.347 -7.682 -12.961 1.00 91.88 103 ALA A O 1
ATOM 803 N N . ILE A 1 104 ? 7.496 -7.158 -12.563 1.00 85.44 104 ILE A N 1
ATOM 804 C CA . ILE A 1 104 ? 7.475 -5.854 -13.235 1.00 85.44 104 ILE A CA 1
ATOM 805 C C . ILE A 1 104 ? 8.514 -5.720 -14.350 1.00 85.44 104 ILE A C 1
ATOM 807 O O . ILE A 1 104 ? 9.707 -5.985 -14.158 1.00 85.44 104 ILE A O 1
ATOM 811 N N . GLY A 1 105 ? 8.054 -5.179 -15.482 1.00 79.69 105 GLY A N 1
ATOM 812 C CA . GLY A 1 105 ? 8.875 -4.713 -16.594 1.00 79.69 105 GLY A CA 1
ATOM 813 C C . GLY A 1 105 ? 9.954 -5.712 -17.008 1.00 79.69 105 GLY A C 1
ATOM 814 O O . GLY A 1 105 ? 9.701 -6.897 -17.177 1.00 79.69 105 GLY A O 1
ATOM 815 N N . LEU A 1 106 ? 11.185 -5.224 -17.164 1.00 72.19 106 LEU A N 1
ATOM 816 C CA . LEU A 1 106 ? 12.335 -6.068 -17.506 1.00 72.19 106 LEU A CA 1
ATOM 817 C C . LEU A 1 106 ? 13.030 -6.671 -16.274 1.00 72.19 106 LEU A C 1
ATOM 819 O O . LEU A 1 106 ? 13.969 -7.449 -16.425 1.00 72.19 106 LEU A O 1
ATOM 823 N N . ALA A 1 107 ? 12.597 -6.315 -15.060 1.00 74.31 107 ALA A N 1
ATOM 824 C CA . ALA A 1 107 ? 13.258 -6.742 -13.829 1.00 74.31 107 ALA A CA 1
ATOM 825 C C . ALA A 1 107 ? 12.907 -8.188 -13.461 1.00 74.31 107 ALA A C 1
ATOM 827 O O . ALA A 1 107 ? 13.773 -8.944 -13.019 1.00 74.31 107 ALA A O 1
ATOM 828 N N . PHE A 1 108 ? 11.650 -8.590 -13.664 1.00 85.38 108 PHE A N 1
ATOM 829 C CA . PHE A 1 108 ? 11.166 -9.902 -13.250 1.00 85.38 108 PHE A CA 1
ATOM 830 C C . PHE A 1 108 ? 10.257 -10.531 -14.299 1.00 85.38 108 PHE A C 1
ATOM 832 O O . PHE A 1 108 ? 9.444 -9.870 -14.926 1.00 85.38 108 PHE A O 1
ATOM 839 N N . LYS A 1 109 ? 10.370 -11.853 -14.463 1.00 91.81 109 LYS A N 1
ATOM 840 C CA . LYS A 1 109 ? 9.539 -12.614 -15.406 1.00 91.81 109 LYS A CA 1
ATOM 841 C C . LYS A 1 109 ? 8.076 -12.670 -14.936 1.00 91.81 109 LYS A C 1
ATOM 843 O O . LYS A 1 109 ? 7.869 -12.821 -13.726 1.00 91.81 109 LYS A O 1
ATOM 848 N N . PRO A 1 110 ? 7.097 -12.732 -15.862 1.00 95.12 110 PRO A N 1
ATOM 849 C CA . PRO A 1 110 ? 5.695 -12.988 -15.536 1.00 95.12 110 PRO A CA 1
ATOM 850 C C . PRO A 1 110 ? 5.494 -14.232 -14.666 1.00 95.12 110 PRO A C 1
ATOM 852 O O . PRO A 1 110 ? 6.282 -15.191 -14.707 1.00 95.12 110 PRO A O 1
ATOM 855 N N . ILE A 1 111 ? 4.406 -14.237 -13.901 1.00 96.69 111 ILE A N 1
ATOM 856 C CA . ILE A 1 111 ? 3.931 -15.411 -13.168 1.00 96.69 111 ILE A CA 1
ATOM 857 C C . ILE A 1 111 ? 2.535 -15.789 -13.642 1.00 96.69 111 ILE A C 1
ATOM 859 O O . ILE A 1 111 ? 1.675 -14.932 -13.811 1.00 96.69 111 ILE A O 1
ATOM 863 N N . GLN A 1 112 ? 2.321 -17.085 -13.837 1.00 96.50 112 GLN A N 1
ATOM 864 C CA . GLN A 1 112 ? 0.995 -17.650 -14.008 1.00 96.50 112 GLN A CA 1
ATOM 865 C C . GLN A 1 112 ? 0.541 -18.248 -12.675 1.00 96.50 112 GLN A C 1
ATOM 867 O O . GLN A 1 112 ? 1.299 -18.984 -12.038 1.00 96.50 112 GLN A O 1
ATOM 872 N N . ILE A 1 113 ? -0.678 -17.916 -12.266 1.00 95.69 113 ILE A N 1
ATOM 873 C CA . ILE A 1 113 ? -1.365 -18.474 -11.101 1.00 95.69 113 ILE A CA 1
ATOM 874 C C . ILE A 1 113 ? -2.715 -18.933 -11.635 1.00 95.69 113 ILE A C 1
ATOM 876 O O . ILE A 1 113 ? -3.449 -18.106 -12.156 1.00 95.69 113 ILE A O 1
ATOM 880 N N . GLY A 1 114 ? -2.995 -20.236 -11.588 1.00 92.44 114 GLY A N 1
ATOM 881 C CA . GLY A 1 114 ? -4.191 -20.800 -12.218 1.00 92.44 114 GLY A CA 1
ATOM 882 C C . GLY A 1 114 ? -4.313 -20.408 -13.695 1.00 92.44 114 GLY A C 1
ATOM 883 O O . GLY A 1 114 ? -3.450 -20.756 -14.513 1.00 92.44 114 GLY A O 1
ATOM 884 N N . GLN A 1 115 ? -5.384 -19.691 -14.031 1.00 92.31 115 GLN A N 1
ATOM 885 C CA . GLN A 1 115 ? -5.680 -19.240 -15.396 1.00 92.31 115 GLN A CA 1
ATOM 886 C C . GLN A 1 115 ? -5.154 -17.827 -15.681 1.00 92.31 115 GLN A C 1
ATOM 888 O O . GLN A 1 115 ? -4.999 -17.436 -16.839 1.00 92.31 115 GLN A O 1
ATOM 893 N N . SER A 1 116 ? -4.825 -17.080 -14.633 1.00 95.06 116 SER A N 1
ATOM 894 C CA . SER A 1 116 ? -4.376 -15.698 -14.702 1.00 95.06 116 SER A CA 1
ATOM 895 C C . SER A 1 116 ? -2.864 -15.579 -14.870 1.00 95.06 116 SER A C 1
ATOM 897 O O . SER A 1 116 ? -2.072 -16.288 -14.245 1.00 95.06 116 SER A O 1
ATOM 899 N N . VAL A 1 117 ? -2.439 -14.612 -15.686 1.00 96.25 117 VAL A N 1
ATOM 900 C CA . VAL A 1 117 ? -1.027 -14.244 -15.843 1.00 96.25 117 VAL A CA 1
ATOM 901 C C . VAL A 1 117 ? -0.822 -12.824 -15.336 1.00 96.25 117 VAL A C 1
ATOM 903 O O . VAL A 1 117 ? -1.466 -11.894 -15.817 1.00 96.25 117 VAL A O 1
ATOM 906 N N . PHE A 1 118 ? 0.107 -12.654 -14.398 1.00 96.31 118 PHE A N 1
ATOM 907 C CA . PHE A 1 118 ? 0.436 -11.372 -13.785 1.00 96.31 118 PHE A CA 1
ATOM 908 C C . PHE A 1 118 ? 1.785 -10.859 -14.280 1.00 96.31 118 PHE A C 1
ATOM 910 O O . PHE A 1 118 ? 2.786 -11.590 -14.290 1.00 96.31 118 PHE A O 1
ATOM 917 N N . HIS A 1 119 ? 1.777 -9.603 -14.717 1.00 94.44 119 HIS A N 1
ATOM 918 C CA . HIS A 1 119 ? 2.952 -8.843 -15.109 1.00 94.44 119 HIS A CA 1
ATOM 919 C C . HIS A 1 119 ? 2.602 -7.355 -15.205 1.00 94.44 119 HIS A C 1
ATOM 921 O O . HIS A 1 119 ? 1.658 -6.978 -15.900 1.00 94.44 119 HIS A O 1
ATOM 927 N N . ASP A 1 120 ? 3.370 -6.505 -14.536 1.00 89.06 120 ASP A N 1
ATOM 928 C CA . ASP A 1 120 ? 3.222 -5.059 -14.615 1.00 89.06 120 ASP A CA 1
ATOM 929 C C . ASP A 1 120 ? 4.145 -4.475 -15.696 1.00 89.06 120 ASP A C 1
ATOM 931 O O . ASP A 1 120 ? 5.323 -4.197 -15.470 1.00 89.06 120 ASP A O 1
ATOM 935 N N . ASP A 1 121 ? 3.582 -4.243 -16.882 1.00 81.06 121 ASP A N 1
ATOM 936 C CA . ASP A 1 121 ? 4.266 -3.635 -18.035 1.00 81.06 121 ASP A CA 1
ATOM 937 C C . ASP A 1 121 ? 4.322 -2.093 -17.985 1.00 81.06 121 ASP A C 1
ATOM 939 O O . ASP A 1 121 ? 4.672 -1.429 -18.965 1.00 81.06 121 ASP A O 1
ATOM 943 N N . GLY A 1 122 ? 3.963 -1.488 -16.848 1.00 74.12 122 GLY A N 1
ATOM 944 C CA . GLY A 1 122 ? 3.897 -0.031 -16.699 1.00 74.12 122 GLY A CA 1
ATOM 945 C C . GLY A 1 122 ? 2.521 0.509 -16.311 1.00 74.12 122 GLY A C 1
ATOM 946 O O . GLY A 1 122 ? 2.392 1.717 -16.138 1.00 74.12 122 GLY A O 1
ATOM 947 N N . GLY A 1 123 ? 1.513 -0.358 -16.183 1.00 73.62 123 GLY A N 1
ATOM 948 C CA . GLY A 1 123 ? 0.136 0.030 -15.871 1.00 73.62 123 GLY A CA 1
ATOM 949 C C . GLY A 1 123 ? -0.140 0.233 -14.380 1.00 73.62 123 GLY A C 1
ATOM 950 O O . GLY A 1 123 ? -1.023 1.019 -14.048 1.00 73.62 123 GLY A O 1
ATOM 951 N N . GLY A 1 124 ? 0.606 -0.448 -13.504 1.00 81.44 124 GLY A N 1
ATOM 952 C CA . GLY A 1 124 ? 0.388 -0.414 -12.056 1.00 81.44 124 GLY A CA 1
ATOM 953 C C . GLY A 1 124 ? 0.945 0.824 -11.356 1.00 81.44 124 GLY A C 1
ATOM 954 O O . GLY A 1 124 ? 1.870 1.481 -11.842 1.00 81.44 124 GLY A O 1
ATOM 955 N N . THR A 1 125 ? 0.400 1.113 -10.179 1.00 84.38 125 THR A N 1
ATOM 956 C CA . THR A 1 125 ? 0.889 2.136 -9.248 1.00 84.38 125 THR A CA 1
ATOM 957 C C . THR A 1 125 ? 1.665 1.471 -8.109 1.00 84.38 125 THR A C 1
ATOM 959 O O . THR A 1 125 ? 1.443 0.312 -7.770 1.00 84.38 125 THR A O 1
ATOM 962 N N . PHE A 1 126 ? 2.613 2.193 -7.512 1.00 88.00 126 PHE A N 1
ATOM 963 C CA . PHE A 1 126 ? 3.446 1.677 -6.412 1.00 88.00 126 PHE A CA 1
ATOM 964 C C . PHE A 1 126 ? 2.935 2.069 -5.022 1.00 88.00 126 PHE A C 1
ATOM 966 O O . PHE A 1 126 ? 3.539 1.717 -4.010 1.00 88.00 126 PHE A O 1
ATOM 973 N N . ASN A 1 127 ? 1.819 2.793 -4.958 1.00 93.06 127 ASN A N 1
ATOM 974 C CA . ASN A 1 127 ? 1.191 3.193 -3.710 1.00 93.06 127 ASN A CA 1
ATOM 975 C C . ASN A 1 127 ? -0.231 2.618 -3.651 1.00 93.06 127 ASN A C 1
ATOM 977 O O . ASN A 1 127 ? -1.120 3.207 -4.260 1.00 93.06 127 ASN A O 1
ATOM 981 N N . PRO A 1 128 ? -0.454 1.518 -2.906 1.00 95.31 128 PRO A N 1
ATOM 982 C CA . PRO A 1 128 ? -1.752 0.847 -2.817 1.00 95.31 128 PRO A CA 1
ATOM 983 C C . PRO A 1 128 ? -2.744 1.563 -1.885 1.00 95.31 128 PRO A C 1
ATOM 985 O O . PRO A 1 128 ? -3.771 0.994 -1.526 1.00 95.31 128 PRO A O 1
ATOM 988 N N . ALA A 1 129 ? -2.414 2.760 -1.379 1.00 96.50 129 ALA A N 1
ATOM 989 C CA . ALA A 1 129 ? -3.222 3.430 -0.363 1.00 96.50 129 ALA A CA 1
ATOM 990 C C . ALA A 1 129 ? -4.671 3.729 -0.804 1.00 96.50 129 ALA A C 1
ATOM 992 O O . ALA A 1 129 ? -5.565 3.498 0.014 1.00 96.50 129 ALA A O 1
ATOM 993 N N . PRO A 1 130 ? -4.942 4.200 -2.039 1.00 95.62 130 PRO A N 1
ATOM 994 C CA . PRO A 1 130 ? -6.313 4.418 -2.498 1.00 95.62 130 PRO A CA 1
ATOM 995 C C . PRO A 1 130 ? -7.135 3.129 -2.533 1.00 95.62 130 PRO A C 1
ATOM 997 O O . PRO A 1 130 ? -8.248 3.096 -2.008 1.00 95.62 130 PRO A O 1
ATOM 1000 N N . GLU A 1 131 ? -6.572 2.056 -3.093 1.00 94.94 131 GLU A N 1
ATOM 1001 C CA . GLU A 1 131 ? -7.221 0.750 -3.204 1.00 94.94 131 GLU A CA 1
ATOM 1002 C C . GLU A 1 131 ? -7.437 0.123 -1.825 1.00 94.94 131 GLU A C 1
ATOM 1004 O O . GLU A 1 131 ? -8.503 -0.423 -1.559 1.00 94.94 131 GLU A O 1
ATOM 1009 N N . ALA A 1 132 ? -6.459 0.243 -0.922 1.00 95.69 132 ALA A N 1
ATOM 1010 C CA . ALA A 1 132 ? -6.571 -0.252 0.446 1.00 95.69 132 ALA A CA 1
ATOM 1011 C C . ALA A 1 132 ? -7.650 0.494 1.245 1.00 95.69 132 ALA A C 1
ATOM 1013 O O . ALA A 1 132 ? -8.379 -0.130 2.017 1.00 95.69 132 ALA A O 1
ATOM 1014 N N . LEU A 1 133 ? -7.769 1.816 1.063 1.00 96.44 133 LEU A N 1
ATOM 1015 C CA . LEU A 1 133 ? -8.820 2.598 1.712 1.00 96.44 133 LEU A CA 1
ATOM 1016 C C . LEU A 1 133 ? -10.203 2.211 1.187 1.00 96.44 133 LEU A C 1
ATOM 1018 O O . LEU A 1 133 ? -11.127 2.012 1.975 1.00 96.44 133 LEU A O 1
ATOM 1022 N N . ASP A 1 134 ? -10.331 2.087 -0.132 1.00 94.81 134 ASP A N 1
ATOM 1023 C CA . ASP A 1 134 ? -11.579 1.696 -0.778 1.00 94.81 134 ASP A CA 1
ATOM 1024 C C . ASP A 1 134 ? -12.005 0.290 -0.355 1.00 94.81 134 ASP A C 1
ATOM 1026 O O . ASP A 1 134 ? -13.158 0.089 0.017 1.00 94.81 134 ASP A O 1
ATOM 1030 N N . GLU A 1 135 ? -11.079 -0.668 -0.335 1.00 94.19 135 GLU A N 1
ATOM 1031 C CA . GLU A 1 135 ? -11.350 -2.027 0.132 1.00 94.19 135 GLU A CA 1
ATOM 1032 C C . GLU A 1 135 ? -11.831 -2.025 1.590 1.00 94.19 135 GLU A C 1
ATOM 1034 O O . GLU A 1 135 ? -12.846 -2.645 1.909 1.00 94.19 135 GLU A O 1
ATOM 1039 N N . ALA A 1 136 ? -11.165 -1.273 2.470 1.00 94.38 136 ALA A N 1
ATOM 1040 C CA . ALA A 1 136 ? -11.522 -1.216 3.883 1.00 94.38 136 ALA A CA 1
ATOM 1041 C C . ALA A 1 136 ? -12.899 -0.574 4.129 1.00 94.38 136 ALA A C 1
ATOM 1043 O O . ALA A 1 136 ? -13.706 -1.129 4.873 1.00 94.38 136 ALA A O 1
ATOM 1044 N N . VAL A 1 137 ? -13.166 0.589 3.526 1.00 94.62 137 VAL A N 1
ATOM 1045 C CA . VAL A 1 137 ? -14.350 1.412 3.840 1.00 94.62 137 VAL A CA 1
ATOM 1046 C C . VAL A 1 137 ? -15.573 1.015 3.019 1.00 94.62 137 VAL A C 1
ATOM 1048 O O . VAL A 1 137 ? -16.695 1.165 3.492 1.00 94.62 137 VAL A O 1
ATOM 1051 N N . VAL A 1 138 ? -15.392 0.523 1.793 1.00 92.44 138 VAL A N 1
ATOM 1052 C CA . VAL A 1 138 ? -16.515 0.177 0.908 1.00 92.44 138 VAL A CA 1
ATOM 1053 C C . VAL A 1 138 ? -16.878 -1.296 1.028 1.00 92.44 138 VAL A C 1
ATOM 1055 O O . VAL A 1 138 ? -18.060 -1.623 1.108 1.00 92.44 138 VAL A O 1
ATOM 1058 N N . ASN A 1 139 ? -15.880 -2.182 1.049 1.00 91.19 139 ASN A N 1
ATOM 1059 C CA . ASN A 1 139 ? -16.121 -3.617 0.911 1.00 91.19 139 ASN A CA 1
ATOM 1060 C C . ASN A 1 139 ? -16.126 -4.322 2.272 1.00 91.19 139 ASN A C 1
ATOM 1062 O O . ASN A 1 139 ? -17.072 -5.041 2.593 1.00 91.19 139 ASN A O 1
ATOM 1066 N N . GLU A 1 140 ? -15.100 -4.099 3.095 1.00 91.50 140 GLU A N 1
ATOM 1067 C CA . GLU A 1 140 ? -14.874 -4.919 4.289 1.00 91.50 140 GLU A CA 1
ATOM 1068 C C . GLU A 1 140 ? -15.611 -4.430 5.533 1.00 91.50 140 GLU A C 1
ATOM 1070 O O . GLU A 1 140 ? -16.212 -5.231 6.257 1.00 91.50 140 GLU A O 1
ATOM 1075 N N . TRP A 1 141 ? -15.585 -3.123 5.788 1.00 92.44 141 TRP A N 1
ATOM 1076 C CA . TRP A 1 141 ? -16.193 -2.519 6.972 1.00 92.44 141 TRP A CA 1
ATOM 1077 C C . TRP A 1 141 ? -17.007 -1.267 6.617 1.00 92.44 141 TRP A C 1
ATOM 1079 O O . TRP A 1 141 ? -16.683 -0.171 7.084 1.00 92.44 141 TRP A O 1
ATOM 1089 N N . PRO A 1 142 ? -18.082 -1.411 5.820 1.00 91.75 142 PRO A N 1
ATOM 1090 C CA . PRO A 1 142 ? -18.947 -0.289 5.480 1.00 91.75 142 PRO A CA 1
ATOM 1091 C C . PRO A 1 142 ? -19.512 0.377 6.738 1.00 91.75 142 PRO A C 1
ATOM 1093 O O . PRO A 1 142 ? -19.993 -0.293 7.650 1.00 91.75 142 PRO A O 1
ATOM 1096 N N . GLY A 1 143 ? -19.418 1.707 6.790 1.00 90.50 143 GLY A N 1
ATOM 1097 C CA . GLY A 1 143 ? -19.900 2.525 7.908 1.00 90.50 143 GLY A CA 1
ATOM 1098 C C . GLY A 1 143 ? -19.006 2.531 9.154 1.00 90.50 143 GLY A C 1
ATOM 1099 O O . GLY A 1 143 ? -19.292 3.268 10.095 1.00 90.50 143 GLY A O 1
ATOM 1100 N N . ARG A 1 144 ? -17.912 1.758 9.184 1.00 92.25 144 ARG A N 1
ATOM 1101 C CA . ARG A 1 144 ? -16.960 1.779 10.300 1.00 92.25 144 ARG A CA 1
ATOM 1102 C C . ARG A 1 144 ? -15.923 2.881 10.102 1.00 92.25 144 ARG A C 1
ATOM 1104 O O . ARG A 1 144 ? -15.263 2.942 9.069 1.00 92.25 144 ARG A O 1
ATOM 1111 N N . GLU A 1 145 ? -15.720 3.706 11.126 1.00 93.12 145 GLU A N 1
ATOM 1112 C CA . GLU A 1 145 ? -14.690 4.745 11.091 1.00 93.12 145 GLU A CA 1
ATOM 1113 C C . GLU A 1 145 ? -13.273 4.142 11.040 1.00 93.12 145 GLU A C 1
ATOM 1115 O O . GLU A 1 145 ? -12.923 3.228 11.797 1.00 93.12 145 GLU A O 1
ATOM 1120 N N . VAL A 1 146 ? -12.427 4.699 10.169 1.00 96.12 146 VAL A N 1
ATOM 1121 C CA . VAL A 1 146 ? -10.997 4.377 10.111 1.00 96.12 146 VAL A CA 1
ATOM 1122 C C . VAL A 1 146 ? -10.266 5.134 11.214 1.00 96.12 146 VAL A C 1
ATOM 1124 O O . VAL A 1 146 ? -9.987 6.325 11.087 1.00 96.12 146 VAL A O 1
ATOM 1127 N N . GLY A 1 147 ? -9.918 4.428 12.291 1.00 95.12 147 GLY A N 1
ATOM 1128 C CA . GLY A 1 147 ? -9.216 5.029 13.428 1.00 95.12 147 GLY A CA 1
ATOM 1129 C C . GLY A 1 147 ? -7.747 5.376 13.152 1.00 95.12 147 GLY A C 1
ATOM 1130 O O . GLY A 1 147 ? -7.247 6.380 13.656 1.00 95.12 147 GLY A O 1
ATOM 1131 N N . VAL A 1 148 ? -7.045 4.562 12.355 1.00 97.12 148 VAL A N 1
ATOM 1132 C CA . VAL A 1 148 ? -5.657 4.807 11.922 1.00 97.12 148 VAL A CA 1
ATOM 1133 C C . VAL A 1 148 ? -5.452 4.217 10.528 1.00 97.12 148 VAL A C 1
ATOM 1135 O O . VAL A 1 148 ? -5.746 3.046 10.302 1.00 97.12 148 VAL A O 1
ATOM 1138 N N . PHE A 1 149 ? -4.896 5.012 9.619 1.00 97.62 149 PHE A N 1
ATOM 1139 C CA . PHE A 1 149 ? -4.423 4.606 8.303 1.00 97.62 149 PHE A CA 1
ATOM 1140 C C . PHE A 1 149 ? -2.930 4.923 8.201 1.00 97.62 149 PHE A C 1
ATOM 1142 O O . PHE A 1 149 ? -2.538 6.087 8.238 1.00 97.62 149 PHE A O 1
ATOM 1149 N N . LEU A 1 150 ? -2.089 3.901 8.049 1.00 97.25 150 LEU A N 1
ATOM 1150 C CA . LEU A 1 150 ? -0.641 4.062 7.928 1.00 97.25 150 LEU A CA 1
ATOM 1151 C C . LEU A 1 150 ? -0.179 3.654 6.526 1.00 97.25 150 LEU A C 1
ATOM 1153 O O . LEU A 1 150 ? -0.319 2.502 6.128 1.00 97.25 150 LEU A O 1
ATOM 1157 N N . SER A 1 151 ? 0.408 4.598 5.793 1.00 96.75 151 SER A N 1
ATOM 1158 C CA . SER A 1 151 ? 1.050 4.369 4.500 1.00 96.75 151 SER A CA 1
ATOM 1159 C C . SER A 1 151 ? 2.565 4.473 4.656 1.00 96.75 151 SER A C 1
ATOM 1161 O O . SER A 1 151 ? 3.081 5.515 5.062 1.00 96.75 151 SER A O 1
ATOM 1163 N N . VAL A 1 152 ? 3.284 3.407 4.311 1.00 95.25 152 VAL A N 1
ATOM 1164 C CA . VAL A 1 152 ? 4.751 3.357 4.381 1.00 95.25 152 VAL A CA 1
ATOM 1165 C C . VAL A 1 152 ? 5.313 3.303 2.965 1.00 95.25 152 VAL A C 1
ATOM 1167 O O . VAL A 1 152 ? 4.945 2.432 2.180 1.00 95.25 152 VAL A O 1
ATOM 1170 N N . GLY A 1 153 ? 6.170 4.260 2.624 1.00 90.94 153 GLY A N 1
ATOM 1171 C CA . GLY A 1 153 ? 6.891 4.308 1.359 1.00 90.94 153 GLY A CA 1
ATOM 1172 C C . GLY A 1 153 ? 8.299 3.728 1.475 1.00 90.94 153 GLY A C 1
ATOM 1173 O O . GLY A 1 153 ? 8.896 3.693 2.550 1.00 90.94 153 GLY A O 1
ATOM 1174 N N . THR A 1 154 ? 8.848 3.301 0.341 1.00 84.75 154 THR A N 1
ATOM 1175 C CA . THR A 1 154 ? 10.222 2.779 0.210 1.00 84.75 154 THR A CA 1
ATOM 1176 C C . THR A 1 154 ? 11.248 3.882 -0.076 1.00 84.75 154 THR A C 1
ATOM 1178 O O . THR A 1 154 ? 12.357 3.631 -0.544 1.00 84.75 154 THR A O 1
ATOM 1181 N N . GLY A 1 155 ? 10.858 5.122 0.185 1.00 82.50 155 GLY A N 1
ATOM 1182 C CA . GLY A 1 155 ? 11.630 6.327 -0.008 1.00 82.50 155 GLY A CA 1
ATOM 1183 C C . GLY A 1 155 ? 11.248 7.115 -1.264 1.00 82.50 155 GLY A C 1
ATOM 1184 O O . GLY A 1 155 ? 10.610 6.607 -2.187 1.00 82.50 155 GLY A O 1
ATOM 1185 N N . ARG A 1 156 ? 11.622 8.392 -1.266 1.00 78.25 156 ARG A N 1
ATOM 1186 C CA . ARG A 1 156 ? 11.464 9.351 -2.365 1.00 78.25 156 ARG A CA 1
ATOM 1187 C C . ARG A 1 156 ? 12.810 9.992 -2.674 1.00 78.25 156 ARG A C 1
ATOM 1189 O O . ARG A 1 156 ? 13.709 9.948 -1.842 1.00 78.25 156 ARG A O 1
ATOM 1196 N N . ARG A 1 157 ? 12.937 10.609 -3.846 1.00 69.12 157 ARG A N 1
ATOM 1197 C CA . ARG A 1 157 ? 14.126 11.403 -4.174 1.00 69.12 157 ARG A CA 1
ATOM 1198 C C . ARG A 1 157 ? 14.127 12.734 -3.410 1.00 69.12 157 ARG A C 1
ATOM 1200 O O . ARG A 1 157 ? 13.053 13.338 -3.283 1.00 69.12 157 ARG A O 1
ATOM 1207 N N . PRO A 1 158 ? 15.291 13.217 -2.942 1.00 64.81 158 PRO A N 1
ATOM 1208 C CA . PRO A 1 158 ? 15.421 14.577 -2.438 1.00 64.81 158 PRO A CA 1
ATOM 1209 C C . PRO A 1 158 ? 15.025 15.598 -3.511 1.00 64.81 158 PRO A C 1
ATOM 1211 O O . PRO A 1 158 ? 15.266 15.409 -4.703 1.00 64.81 158 PRO A O 1
ATOM 1214 N N . ARG A 1 159 ? 14.427 16.719 -3.099 1.00 60.47 159 ARG A N 1
ATOM 1215 C CA . ARG A 1 159 ? 14.134 17.821 -4.026 1.00 60.47 159 ARG A CA 1
ATOM 1216 C C . ARG A 1 159 ? 15.458 18.442 -4.496 1.00 60.47 159 ARG A C 1
ATOM 1218 O O . ARG A 1 159 ? 16.235 18.885 -3.658 1.00 60.47 159 ARG A O 1
ATOM 1225 N N . GLY A 1 160 ? 15.696 18.485 -5.811 1.00 56.81 160 GLY A N 1
ATOM 1226 C CA . GLY A 1 160 ? 16.877 19.121 -6.419 1.00 56.81 160 GLY A CA 1
ATOM 1227 C C . GLY A 1 160 ? 18.033 18.186 -6.809 1.00 56.81 160 GLY A C 1
ATOM 1228 O O . GLY A 1 160 ? 19.089 18.670 -7.205 1.00 56.81 160 GLY A O 1
ATOM 1229 N N . SER A 1 161 ? 17.867 16.861 -6.735 1.00 56.84 161 SER A N 1
ATOM 1230 C CA . SER A 1 161 ? 18.906 15.878 -7.088 1.00 56.84 161 SER A CA 1
ATOM 1231 C C . SER A 1 161 ? 18.955 15.528 -8.592 1.00 56.84 161 SER A C 1
ATOM 1233 O O . SER A 1 161 ? 19.027 14.351 -8.950 1.00 56.84 161 SER A O 1
ATOM 1235 N N . ASP A 1 162 ? 18.908 16.520 -9.487 1.00 52.31 162 ASP A N 1
ATOM 1236 C CA . ASP A 1 162 ? 18.944 16.295 -10.949 1.00 52.31 162 ASP A CA 1
ATOM 1237 C C . ASP A 1 162 ? 20.345 15.922 -11.476 1.00 52.31 162 ASP A C 1
ATOM 1239 O O . ASP A 1 162 ? 20.495 15.418 -12.590 1.00 52.31 162 ASP A O 1
ATOM 1243 N N . ALA A 1 163 ? 21.389 16.126 -10.667 1.00 45.16 163 ALA A N 1
ATOM 1244 C CA . ALA A 1 163 ? 22.776 16.089 -11.126 1.00 45.16 163 ALA A CA 1
ATOM 1245 C C . ALA A 1 163 ? 23.411 14.690 -11.235 1.00 45.16 163 ALA A C 1
ATOM 1247 O O . ALA A 1 163 ? 24.474 14.574 -11.834 1.00 45.16 163 ALA A O 1
ATOM 1248 N N . ASN A 1 164 ? 22.806 13.624 -10.691 1.00 46.00 164 ASN A N 1
ATOM 1249 C CA . ASN A 1 164 ? 23.455 12.301 -10.651 1.00 46.00 164 ASN A CA 1
ATOM 1250 C C . ASN A 1 164 ? 22.588 11.171 -11.221 1.00 46.00 164 ASN A C 1
ATOM 1252 O O . ASN A 1 164 ? 22.463 10.074 -10.678 1.00 46.00 164 ASN A O 1
ATOM 1256 N N . SER A 1 165 ? 21.974 11.453 -12.367 1.00 49.53 165 SER A N 1
ATOM 1257 C CA . SER A 1 165 ? 21.124 10.522 -13.111 1.00 49.53 165 SER A CA 1
ATOM 1258 C C . SER A 1 165 ? 21.883 9.340 -13.742 1.00 49.53 165 SER A C 1
ATOM 1260 O O . SER A 1 165 ? 21.236 8.426 -14.259 1.00 49.53 165 SER A O 1
ATOM 1262 N N . HIS A 1 166 ? 23.219 9.318 -13.708 1.00 44.28 166 HIS A N 1
ATOM 1263 C CA . HIS A 1 166 ? 24.019 8.415 -14.543 1.00 44.28 166 HIS A CA 1
ATOM 1264 C C . HIS A 1 166 ? 24.417 7.075 -13.903 1.00 44.28 166 HIS A C 1
ATOM 1266 O O . HIS A 1 166 ? 24.652 6.115 -14.624 1.00 44.28 166 HIS A O 1
ATOM 1272 N N . MET A 1 167 ? 24.453 6.947 -12.575 1.00 44.91 167 MET A N 1
ATOM 1273 C CA . MET A 1 167 ? 25.367 5.952 -11.989 1.00 44.91 167 MET A CA 1
ATOM 1274 C C . MET A 1 167 ? 24.827 4.527 -11.758 1.00 44.91 167 MET A C 1
ATOM 1276 O O . MET A 1 167 ? 25.621 3.632 -11.493 1.00 44.91 167 MET A O 1
ATOM 1280 N N . TRP A 1 168 ? 23.514 4.274 -11.826 1.00 51.03 168 TRP A N 1
ATOM 1281 C CA . TRP A 1 168 ? 22.962 3.030 -11.254 1.00 51.03 168 TRP A CA 1
ATOM 1282 C C . TRP A 1 168 ? 22.637 1.906 -12.266 1.00 51.03 168 TRP A C 1
ATOM 1284 O O . TRP A 1 168 ? 22.522 0.760 -11.844 1.00 51.03 168 TRP A O 1
ATOM 1294 N N . TYR A 1 169 ? 22.496 2.165 -13.581 1.00 48.47 169 TYR A N 1
ATOM 1295 C CA . TYR A 1 169 ? 22.056 1.142 -14.572 1.00 48.47 169 TYR A CA 1
ATOM 1296 C C . TYR A 1 169 ? 22.721 1.247 -15.969 1.00 48.47 169 TYR A C 1
ATOM 1298 O O . TYR A 1 169 ? 22.145 0.802 -16.962 1.00 48.47 169 TYR A O 1
ATOM 1306 N N . GLU A 1 170 ? 23.931 1.807 -16.077 1.00 42.50 170 GLU A N 1
ATOM 1307 C CA . GLU A 1 170 ? 24.675 2.030 -17.342 1.00 42.50 170 GLU A CA 1
ATOM 1308 C C . GLU A 1 170 ? 25.243 0.738 -17.987 1.00 42.50 170 GLU A C 1
ATOM 1310 O O . GLU A 1 170 ? 26.378 0.692 -18.446 1.00 42.50 170 GLU A O 1
ATOM 1315 N N . GLY A 1 171 ? 24.469 -0.353 -18.007 1.00 45.88 171 GLY A N 1
ATOM 1316 C CA . GLY A 1 171 ? 24.919 -1.653 -18.516 1.00 45.88 171 GLY A CA 1
ATOM 1317 C C . GLY A 1 171 ? 24.170 -2.218 -19.726 1.00 45.88 171 GLY A C 1
ATOM 1318 O O . GLY A 1 171 ? 24.694 -3.130 -20.356 1.00 45.88 171 GLY A O 1
ATOM 1319 N N . PHE A 1 172 ? 22.961 -1.753 -20.069 1.00 42.69 172 PHE A N 1
ATOM 1320 C CA . PHE A 1 172 ? 22.130 -2.427 -21.083 1.00 42.69 172 PHE A CA 1
ATOM 1321 C C . PHE A 1 172 ? 21.332 -1.454 -21.976 1.00 42.69 172 PHE A C 1
ATOM 1323 O O . PHE A 1 172 ? 20.673 -0.532 -21.503 1.00 42.69 172 PHE A O 1
ATOM 1330 N N . LEU A 1 173 ? 21.432 -1.689 -23.288 1.00 48.94 173 LEU A N 1
ATOM 1331 C CA . LEU A 1 173 ? 21.016 -0.870 -24.438 1.00 48.94 173 LEU A CA 1
ATOM 1332 C C . LEU A 1 173 ? 19.532 -0.420 -24.482 1.00 48.94 173 LEU A C 1
ATOM 1334 O O . LEU A 1 173 ? 18.630 -1.129 -24.040 1.00 48.94 173 LEU A O 1
ATOM 1338 N N . GLY A 1 174 ? 19.304 0.727 -25.144 1.00 53.03 174 GLY A N 1
ATOM 1339 C CA . GLY A 1 174 ? 18.133 1.102 -25.967 1.00 53.03 174 GLY A CA 1
ATOM 1340 C C . GLY A 1 174 ? 16.724 0.955 -25.376 1.00 53.03 174 GLY A C 1
ATOM 1341 O O . GLY A 1 174 ? 16.105 1.942 -24.980 1.00 53.03 174 GLY A O 1
ATOM 1342 N N . GLU A 1 175 ? 16.199 -0.271 -25.331 1.00 55.19 175 GLU A N 1
ATOM 1343 C CA . GLU A 1 175 ? 14.847 -0.592 -24.838 1.00 55.19 175 GLU A CA 1
ATOM 1344 C C . GLU A 1 175 ? 14.696 -0.358 -23.322 1.00 55.19 175 GLU A C 1
ATOM 1346 O O . GLU A 1 175 ? 13.601 -0.091 -22.818 1.00 55.19 175 GLU A O 1
ATOM 1351 N N . PHE A 1 176 ? 15.811 -0.352 -22.582 1.00 61.44 176 PHE A N 1
ATOM 1352 C CA . PHE A 1 176 ? 15.830 -0.050 -21.150 1.00 61.44 176 PHE A CA 1
ATOM 1353 C C . PHE A 1 176 ? 15.444 1.399 -20.822 1.00 61.44 176 PHE A C 1
ATOM 1355 O O . PHE A 1 176 ? 14.966 1.666 -19.718 1.00 61.44 176 PHE A O 1
ATOM 1362 N N . ALA A 1 177 ? 15.601 2.345 -21.753 1.00 63.62 177 ALA A N 1
ATOM 1363 C CA . ALA A 1 177 ? 15.352 3.761 -21.482 1.00 63.62 177 ALA A CA 1
ATOM 1364 C C . ALA A 1 177 ? 13.862 4.076 -21.252 1.00 63.62 177 ALA A C 1
ATOM 1366 O O . ALA A 1 177 ? 13.525 4.924 -20.420 1.00 63.62 177 ALA A O 1
ATOM 1367 N N . GLU A 1 178 ? 12.953 3.403 -21.963 1.00 69.38 178 GLU A N 1
ATOM 1368 C CA . GLU A 1 178 ? 11.509 3.580 -21.771 1.00 69.38 178 GLU A CA 1
ATOM 1369 C C . GLU A 1 178 ? 11.027 2.879 -20.495 1.00 69.38 178 GLU A C 1
ATOM 1371 O O . GLU A 1 178 ? 10.312 3.482 -19.690 1.00 69.38 178 GLU A O 1
ATOM 1376 N N . ALA A 1 179 ? 11.478 1.642 -20.258 1.00 67.38 179 ALA A N 1
ATOM 1377 C CA . ALA A 1 179 ? 11.199 0.912 -19.021 1.00 67.38 179 ALA A CA 1
ATOM 1378 C C . ALA A 1 179 ? 11.697 1.685 -17.784 1.00 67.38 179 ALA A C 1
ATOM 1380 O O . ALA A 1 179 ? 10.990 1.787 -16.780 1.00 67.38 179 ALA A O 1
ATOM 1381 N N . ARG A 1 180 ? 12.871 2.321 -17.891 1.00 66.06 180 ARG A N 1
ATOM 1382 C CA . ARG A 1 180 ? 13.443 3.212 -16.874 1.00 66.06 180 ARG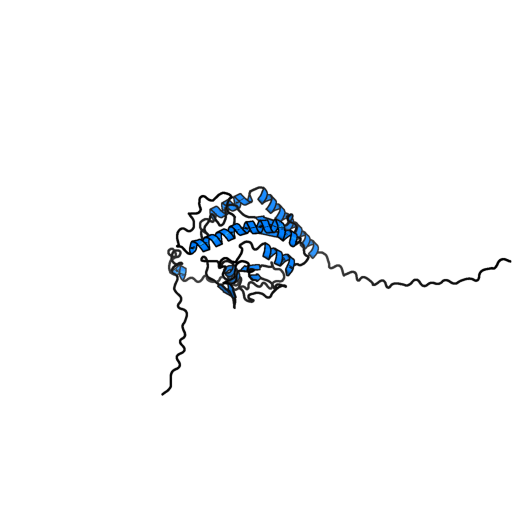 A CA 1
ATOM 1383 C C . ARG A 1 180 ? 12.561 4.428 -16.608 1.00 66.06 180 ARG A C 1
ATOM 1385 O O . ARG A 1 180 ? 12.271 4.717 -15.449 1.00 66.06 180 ARG A O 1
ATOM 1392 N N . ARG A 1 181 ? 12.127 5.138 -17.656 1.00 72.12 181 ARG A N 1
ATOM 1393 C CA . ARG A 1 181 ? 11.229 6.298 -17.511 1.00 72.12 181 ARG A CA 1
ATOM 1394 C C . ARG A 1 181 ? 9.923 5.910 -16.822 1.00 72.12 181 ARG A C 1
ATOM 1396 O O . ARG A 1 181 ? 9.483 6.620 -15.922 1.00 72.12 181 ARG A O 1
ATOM 1403 N N . LYS A 1 182 ? 9.347 4.757 -17.180 1.00 76.50 182 LYS A N 1
ATOM 1404 C CA . LYS A 1 182 ? 8.138 4.227 -16.531 1.00 76.50 182 LYS A CA 1
ATOM 1405 C C . LYS A 1 182 ? 8.370 3.926 -15.050 1.00 76.50 182 LYS A C 1
ATOM 1407 O O . LYS A 1 182 ? 7.553 4.324 -14.228 1.00 76.50 182 LYS A O 1
ATOM 1412 N N . LEU A 1 183 ? 9.478 3.274 -14.694 1.00 75.44 183 LEU A N 1
ATOM 1413 C CA . LEU A 1 183 ? 9.787 2.951 -13.298 1.00 75.44 183 LEU A CA 1
ATOM 1414 C C . LEU A 1 183 ? 9.977 4.210 -12.440 1.00 75.44 183 LEU A C 1
ATOM 1416 O O . LEU A 1 183 ? 9.398 4.313 -11.362 1.00 75.44 183 LEU A O 1
ATOM 1420 N N . ILE A 1 184 ? 10.738 5.186 -12.940 1.00 75.19 184 ILE A N 1
ATOM 1421 C CA . ILE A 1 184 ? 10.940 6.476 -12.266 1.00 75.19 184 ILE A CA 1
ATOM 1422 C C . ILE A 1 184 ? 9.605 7.195 -12.066 1.00 75.19 184 ILE A C 1
ATOM 1424 O O . ILE A 1 184 ? 9.280 7.591 -10.949 1.00 75.19 184 ILE A O 1
ATOM 1428 N N . SER A 1 185 ? 8.805 7.290 -13.129 1.00 80.19 185 SER A N 1
ATOM 1429 C CA . SER A 1 185 ? 7.491 7.929 -13.079 1.00 80.19 185 SER A CA 1
ATOM 1430 C C . SER A 1 185 ? 6.563 7.269 -12.055 1.00 80.19 185 SER A C 1
ATOM 1432 O O . SER A 1 185 ? 5.791 7.965 -11.401 1.00 80.19 185 SER A O 1
ATOM 1434 N N . LYS A 1 186 ? 6.656 5.948 -11.858 1.00 79.81 186 LYS A N 1
ATOM 1435 C CA . LYS A 1 186 ? 5.888 5.240 -10.822 1.00 79.81 186 LYS A CA 1
ATOM 1436 C C . LYS A 1 186 ? 6.343 5.575 -9.407 1.00 79.81 186 LYS A C 1
ATOM 1438 O O . LYS A 1 186 ? 5.494 5.779 -8.544 1.00 79.81 186 LYS A O 1
ATOM 1443 N N . ILE A 1 187 ? 7.655 5.645 -9.175 1.00 80.00 187 ILE A N 1
ATOM 1444 C CA . ILE A 1 187 ? 8.220 6.018 -7.870 1.00 80.00 187 ILE A CA 1
ATOM 1445 C C . ILE A 1 187 ? 7.792 7.443 -7.506 1.00 80.00 187 ILE A C 1
ATOM 1447 O O . ILE A 1 187 ? 7.306 7.680 -6.403 1.00 80.00 187 ILE A O 1
ATOM 1451 N N . GLU A 1 188 ? 7.905 8.381 -8.445 1.00 81.19 188 GLU A N 1
ATOM 1452 C CA . GLU A 1 188 ? 7.459 9.768 -8.257 1.00 81.19 188 GLU A CA 1
ATOM 1453 C C . GLU A 1 188 ? 5.932 9.855 -8.099 1.00 81.19 188 GLU A C 1
ATOM 1455 O O . GLU A 1 188 ? 5.421 10.608 -7.267 1.00 81.19 188 GLU A O 1
ATOM 1460 N N . GLY A 1 189 ? 5.195 9.006 -8.821 1.00 86.25 189 GLY A N 1
ATOM 1461 C CA . GLY A 1 189 ? 3.745 8.873 -8.716 1.00 86.25 189 GLY A CA 1
ATOM 1462 C C . GLY A 1 189 ? 3.252 8.488 -7.319 1.00 86.25 189 GLY A C 1
ATOM 1463 O O . GLY A 1 189 ? 2.142 8.867 -6.951 1.00 86.25 189 GLY A O 1
ATOM 1464 N N . CYS A 1 190 ? 4.063 7.815 -6.494 1.00 89.75 190 CYS A N 1
ATOM 1465 C CA . CYS A 1 190 ? 3.693 7.496 -5.111 1.00 89.75 190 CYS A CA 1
ATOM 1466 C C . CYS A 1 190 ? 3.379 8.739 -4.275 1.00 89.75 190 CYS A C 1
ATOM 1468 O O . CYS A 1 190 ? 2.449 8.708 -3.464 1.00 89.75 190 CYS A O 1
ATOM 1470 N N . GLU A 1 191 ? 4.153 9.809 -4.463 1.00 89.94 191 GLU A N 1
ATOM 1471 C CA . GLU A 1 191 ? 3.978 11.063 -3.728 1.00 89.94 191 GLU A CA 1
ATOM 1472 C C . GLU A 1 191 ? 2.808 11.871 -4.292 1.00 89.94 191 GLU A C 1
ATOM 1474 O O . GLU A 1 191 ? 2.052 12.465 -3.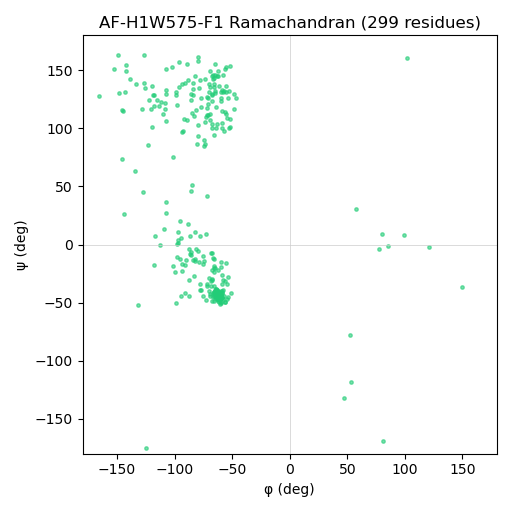530 1.00 89.94 191 GLU A O 1
ATOM 1479 N N . VAL A 1 192 ? 2.574 11.808 -5.607 1.00 92.38 192 VAL A N 1
ATOM 1480 C CA . VAL A 1 192 ? 1.362 12.375 -6.220 1.00 92.38 192 VAL A CA 1
ATOM 1481 C C . VAL A 1 192 ? 0.108 11.716 -5.639 1.00 92.38 192 VAL A C 1
ATOM 1483 O O . VAL A 1 192 ? -0.816 12.415 -5.229 1.00 92.38 192 VAL A O 1
ATOM 1486 N N . ILE A 1 193 ? 0.102 10.385 -5.527 1.00 94.56 193 ILE A N 1
ATOM 1487 C CA . ILE A 1 193 ? -0.999 9.633 -4.911 1.00 94.56 193 ILE A CA 1
ATOM 1488 C C . ILE A 1 193 ? -1.161 10.020 -3.436 1.00 94.56 193 ILE A C 1
ATOM 1490 O O . ILE A 1 193 ? -2.282 10.187 -2.970 1.00 94.56 193 ILE A O 1
ATOM 1494 N N . HIS A 1 194 ? -0.067 10.202 -2.690 1.00 94.94 194 HIS A N 1
ATOM 1495 C CA . HIS A 1 194 ? -0.132 10.676 -1.303 1.00 94.94 194 HIS A CA 1
ATOM 1496 C C . HIS A 1 194 ? -0.820 12.048 -1.184 1.0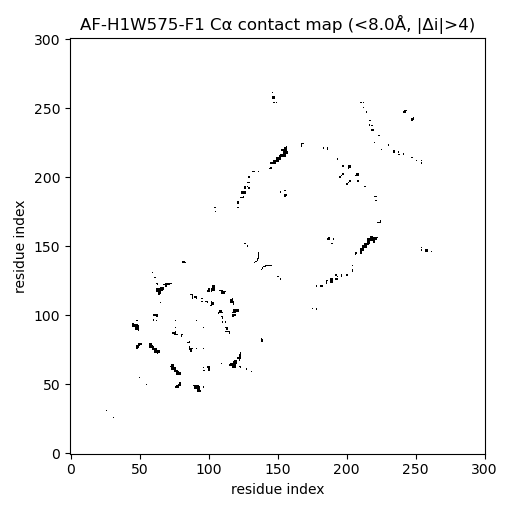0 94.94 194 HIS A C 1
ATOM 1498 O O . HIS A 1 194 ? -1.690 12.232 -0.331 1.00 94.94 194 HIS A O 1
ATOM 1504 N N . GLU A 1 195 ? -0.477 12.997 -2.054 1.00 95.44 195 GLU A N 1
ATOM 1505 C CA . GLU A 1 195 ? -1.117 14.315 -2.069 1.00 95.44 195 GLU A CA 1
ATOM 1506 C C . GLU A 1 195 ? -2.597 14.230 -2.470 1.00 95.44 195 GLU A C 1
ATOM 1508 O O . GLU A 1 195 ? -3.443 14.874 -1.847 1.00 95.44 195 GLU A O 1
ATOM 1513 N N . GLN A 1 196 ? -2.939 13.393 -3.454 1.00 95.56 196 GLN A N 1
ATOM 1514 C CA . GLN A 1 196 ? -4.329 13.131 -3.852 1.00 95.56 196 GLN A CA 1
ATOM 1515 C C . GLN A 1 196 ? -5.145 12.488 -2.723 1.00 95.56 196 GLN A C 1
ATOM 1517 O O . GLN A 1 196 ? -6.295 12.869 -2.495 1.00 95.56 196 GLN A O 1
ATOM 1522 N N . MET A 1 197 ? -4.542 11.565 -1.965 1.00 97.00 197 MET A N 1
ATOM 1523 C CA . MET A 1 197 ? -5.169 10.973 -0.782 1.00 97.00 197 MET A CA 1
ATOM 1524 C C . MET A 1 197 ? -5.591 12.057 0.209 1.00 97.00 197 MET A C 1
ATOM 1526 O O . MET A 1 197 ? -6.743 12.078 0.636 1.00 97.00 197 MET A O 1
ATOM 1530 N N . LYS A 1 198 ? -4.681 12.983 0.534 1.00 95.94 198 LYS A N 1
ATOM 1531 C CA . LYS A 1 198 ? -4.942 14.067 1.492 1.00 95.94 198 LYS A CA 1
ATOM 1532 C C . LYS A 1 198 ? -5.980 15.069 1.002 1.00 95.94 198 LYS A C 1
ATOM 1534 O O . LYS A 1 198 ? -6.794 15.519 1.800 1.00 95.94 198 LYS A O 1
ATOM 1539 N N . LYS A 1 199 ? -5.921 15.444 -0.277 1.00 94.69 199 LYS A N 1
ATOM 1540 C CA . LYS A 1 199 ? -6.779 16.495 -0.839 1.00 94.69 199 LYS A CA 1
ATOM 1541 C C . LYS A 1 199 ? -8.206 16.025 -1.096 1.00 94.69 199 LYS A C 1
ATOM 1543 O O . LYS A 1 199 ? -9.135 16.792 -0.879 1.00 94.69 199 LYS A O 1
ATOM 1548 N N . GLU A 1 200 ? -8.375 14.792 -1.566 1.00 94.88 200 GLU A N 1
ATOM 1549 C CA . GLU A 1 200 ? -9.650 14.351 -2.142 1.00 94.88 200 GLU A CA 1
ATOM 1550 C C . GLU A 1 200 ? -10.111 13.004 -1.583 1.00 94.88 200 GLU A C 1
ATOM 1552 O O . GLU A 1 200 ? -11.246 12.882 -1.118 1.00 94.88 200 GLU A O 1
ATOM 1557 N N . HIS A 1 201 ? -9.250 11.981 -1.610 1.00 95.56 201 HIS A N 1
ATOM 1558 C CA . HIS A 1 201 ? -9.705 10.600 -1.405 1.00 95.56 201 HIS A CA 1
ATOM 1559 C C . HIS A 1 201 ? -10.148 10.320 0.036 1.00 95.56 201 HIS A C 1
ATOM 1561 O O . HIS A 1 201 ? -11.167 9.664 0.246 1.00 95.56 201 HIS A O 1
ATOM 1567 N N . LEU A 1 202 ? -9.436 10.858 1.033 1.00 96.31 202 LEU A N 1
ATOM 1568 C CA . LEU A 1 202 ? -9.821 10.723 2.443 1.00 96.31 202 LEU A CA 1
ATOM 1569 C C . LEU A 1 202 ? -11.178 11.378 2.717 1.00 96.31 202 LEU A C 1
ATOM 1571 O O . LEU A 1 202 ? -12.049 10.747 3.314 1.00 96.31 202 LEU A O 1
ATOM 1575 N N . LEU A 1 203 ? -11.384 12.601 2.215 1.00 95.00 203 LEU A N 1
ATOM 1576 C CA . LEU A 1 203 ? -12.644 13.328 2.370 1.00 95.00 203 LEU A CA 1
ATOM 1577 C C . LEU A 1 203 ? -13.799 12.578 1.699 1.00 95.00 203 LEU A C 1
ATOM 1579 O O . LEU A 1 203 ? -14.840 12.371 2.315 1.00 95.00 203 LEU A O 1
ATOM 1583 N N . LYS A 1 204 ? -13.589 12.091 0.470 1.00 95.25 204 LYS A N 1
ATOM 1584 C CA . LYS A 1 204 ? -14.575 11.293 -0.273 1.00 95.25 204 LYS A CA 1
ATOM 1585 C C . LYS A 1 204 ? -14.994 10.022 0.472 1.00 95.25 204 LYS A C 1
ATOM 1587 O O . LYS A 1 204 ? -16.117 9.553 0.305 1.00 95.25 204 LYS A O 1
ATOM 1592 N N . ARG A 1 205 ? -14.094 9.445 1.270 1.00 94.56 205 ARG A N 1
ATOM 1593 C CA . ARG A 1 205 ? -14.344 8.251 2.093 1.00 94.56 205 ARG A CA 1
ATOM 1594 C C . ARG A 1 205 ? -14.694 8.576 3.543 1.00 94.56 205 ARG A C 1
ATOM 1596 O O . ARG A 1 205 ? -14.758 7.662 4.358 1.00 94.56 205 ARG A O 1
ATOM 1603 N N . ASN A 1 206 ? -14.948 9.847 3.854 1.00 94.31 206 ASN A N 1
ATOM 1604 C CA . ASN A 1 206 ? -15.321 10.314 5.185 1.00 94.31 206 ASN A CA 1
ATOM 1605 C C . ASN A 1 206 ? -14.284 9.958 6.272 1.00 94.31 206 ASN A C 1
ATOM 1607 O O . ASN A 1 206 ? -14.631 9.750 7.434 1.00 94.31 206 ASN A O 1
ATOM 1611 N N . VAL A 1 207 ? -13.003 9.883 5.895 1.00 95.38 207 VAL A N 1
ATOM 1612 C CA . VAL A 1 207 ? -11.887 9.607 6.805 1.00 95.38 207 VAL A CA 1
ATOM 1613 C C . VAL A 1 207 ? -11.202 10.907 7.192 1.00 95.38 207 VAL A C 1
ATOM 1615 O O . VAL A 1 207 ? -10.796 11.695 6.340 1.00 95.38 207 VAL A O 1
ATOM 1618 N N . ASN A 1 208 ? -11.031 11.112 8.497 1.00 94.44 208 ASN A N 1
ATOM 1619 C CA . ASN A 1 208 ? -10.321 12.270 9.016 1.00 94.44 208 ASN A CA 1
ATOM 1620 C C . ASN A 1 208 ? -8.839 12.229 8.601 1.00 94.44 208 ASN A C 1
ATOM 1622 O O . ASN A 1 208 ? -8.155 11.224 8.812 1.00 94.44 208 ASN A O 1
ATOM 1626 N N . VAL A 1 209 ? -8.332 13.340 8.058 1.00 94.38 209 VAL A N 1
ATOM 1627 C CA . VAL A 1 209 ? -6.924 13.496 7.664 1.00 94.38 209 VAL A CA 1
ATOM 1628 C C . VAL A 1 209 ? -5.960 13.233 8.823 1.00 94.38 209 VAL A C 1
ATOM 1630 O O . VAL A 1 209 ? -4.894 12.666 8.611 1.00 94.38 209 VAL A O 1
ATOM 1633 N N . GLU A 1 210 ? -6.368 13.525 10.058 1.00 94.00 210 GLU A N 1
ATOM 1634 C CA . GLU A 1 210 ? -5.576 13.265 11.264 1.00 94.00 210 GLU A CA 1
ATOM 1635 C C . GLU A 1 210 ? -5.354 11.770 11.528 1.00 94.00 210 GLU A C 1
ATOM 1637 O O . GLU A 1 210 ? -4.462 11.390 12.290 1.00 94.00 210 GLU A O 1
ATOM 1642 N N . ASN A 1 211 ? -6.184 10.896 10.954 1.00 95.75 211 ASN A N 1
ATOM 1643 C CA . ASN A 1 211 ? -6.028 9.447 11.069 1.00 95.75 211 ASN A CA 1
ATOM 1644 C C . ASN A 1 211 ? -5.092 8.890 9.990 1.00 95.75 211 ASN A C 1
ATOM 1646 O O . ASN A 1 211 ? -4.725 7.720 10.075 1.00 95.75 211 ASN A O 1
ATOM 1650 N N . TYR A 1 212 ? -4.680 9.700 9.011 1.00 97.12 212 TYR A N 1
ATOM 1651 C CA . TYR A 1 212 ? -3.795 9.301 7.927 1.00 97.12 212 TYR A CA 1
ATOM 1652 C C . TYR A 1 212 ? -2.340 9.695 8.203 1.00 97.12 212 TYR A C 1
ATOM 1654 O O . TYR A 1 212 ? -1.991 10.867 8.309 1.00 97.12 212 TYR A O 1
ATOM 1662 N N . TYR A 1 213 ? -1.467 8.692 8.257 1.00 97.12 213 TYR A N 1
ATOM 1663 C CA . TYR A 1 213 ? -0.039 8.840 8.509 1.00 97.12 213 TYR A CA 1
ATOM 1664 C C . TYR A 1 213 ? 0.754 8.333 7.306 1.00 97.12 213 TYR A C 1
ATOM 1666 O O . TYR A 1 213 ? 0.557 7.203 6.855 1.00 97.12 213 TYR A O 1
ATOM 1674 N N . ARG A 1 214 ? 1.685 9.148 6.803 1.00 95.75 214 ARG A N 1
ATOM 1675 C CA . ARG A 1 214 ? 2.609 8.772 5.726 1.00 95.75 214 ARG A CA 1
ATOM 1676 C C . ARG A 1 214 ? 4.038 8.829 6.238 1.00 95.75 214 ARG A C 1
ATOM 1678 O O . ARG A 1 214 ? 4.519 9.890 6.616 1.00 95.75 214 ARG A O 1
ATOM 1685 N N . LEU A 1 215 ? 4.716 7.690 6.197 1.00 94.69 215 LEU A N 1
ATOM 1686 C CA . LEU A 1 215 ? 6.147 7.596 6.458 1.00 94.69 215 LEU A CA 1
ATOM 1687 C C . LEU A 1 215 ? 6.845 7.325 5.133 1.00 94.69 215 LEU A C 1
ATOM 1689 O O . LEU A 1 215 ? 6.597 6.295 4.509 1.00 94.69 215 LEU A O 1
ATOM 1693 N N . ASN A 1 216 ? 7.688 8.250 4.688 1.00 91.38 216 ASN A N 1
ATOM 1694 C CA . ASN A 1 216 ? 8.472 8.068 3.478 1.00 91.38 216 ASN A CA 1
ATOM 1695 C C . ASN A 1 216 ? 9.845 8.736 3.613 1.00 91.38 216 ASN A C 1
ATOM 1697 O O . ASN A 1 216 ? 9.944 9.953 3.748 1.00 91.38 216 ASN A O 1
ATOM 1701 N N . VAL A 1 217 ? 10.895 7.919 3.586 1.00 87.56 217 VAL A N 1
ATOM 1702 C CA . VAL A 1 217 ? 12.293 8.345 3.733 1.00 87.56 217 VAL A CA 1
ATOM 1703 C C . VAL A 1 217 ? 12.733 9.205 2.538 1.00 87.56 217 VAL A C 1
ATOM 1705 O O . VAL A 1 217 ? 12.385 8.925 1.399 1.00 87.56 217 VAL A O 1
ATOM 1708 N N . GLU A 1 218 ? 13.544 10.237 2.766 1.00 75.25 218 GLU A N 1
ATOM 1709 C CA . GLU A 1 218 ? 14.042 11.121 1.689 1.00 75.25 218 GLU A CA 1
ATOM 1710 C C . GLU A 1 218 ? 15.250 10.570 0.920 1.00 75.25 218 GLU A C 1
ATOM 1712 O O . GLU A 1 218 ? 15.689 11.187 -0.037 1.00 75.25 218 GLU A O 1
ATOM 1717 N N . VAL A 1 219 ? 15.765 9.413 1.332 1.00 66.69 219 VAL A N 1
ATOM 1718 C CA . VAL A 1 219 ? 16.894 8.691 0.732 1.00 66.69 219 VAL A CA 1
ATOM 1719 C C . VAL A 1 219 ? 16.404 7.286 0.362 1.00 66.69 219 VAL A C 1
ATOM 1721 O O . VAL A 1 219 ? 16.421 6.366 1.182 1.00 66.69 219 VAL A O 1
ATOM 1724 N N . GLY A 1 220 ? 15.816 7.159 -0.830 1.00 58.81 220 GLY A N 1
ATOM 1725 C CA . GLY A 1 220 ? 14.959 6.032 -1.220 1.00 58.81 220 GLY A CA 1
ATOM 1726 C C . GLY A 1 220 ? 15.351 5.275 -2.485 1.00 58.81 220 GLY A C 1
ATOM 1727 O O . GLY A 1 220 ? 16.360 5.571 -3.125 1.00 58.81 220 GLY A O 1
ATOM 1728 N N . VAL A 1 221 ? 14.495 4.320 -2.877 1.00 52.75 221 VAL A N 1
ATOM 1729 C CA . VAL A 1 221 ? 14.537 3.626 -4.182 1.00 52.75 221 VAL A CA 1
ATOM 1730 C C . VAL A 1 221 ? 14.584 4.681 -5.295 1.00 52.75 221 VAL A C 1
ATOM 1732 O O . VAL A 1 221 ? 13.588 5.333 -5.594 1.00 52.75 221 VAL A O 1
ATOM 1735 N N . GLY A 1 222 ? 15.767 4.923 -5.852 1.00 49.75 222 GLY A N 1
ATOM 1736 C CA . GLY A 1 222 ? 16.045 6.098 -6.678 1.00 49.75 222 GLY A CA 1
ATOM 1737 C C . GLY A 1 222 ? 17.500 6.553 -6.590 1.00 49.75 222 GLY A C 1
ATOM 1738 O O . GLY A 1 222 ? 18.042 6.946 -7.619 1.00 49.75 222 GLY A O 1
ATOM 1739 N N . GLU A 1 223 ? 18.109 6.445 -5.403 1.00 51.19 223 GLU A N 1
ATOM 1740 C CA . GLU A 1 223 ? 19.563 6.574 -5.168 1.00 51.19 223 GLU A CA 1
ATOM 1741 C C . GLU A 1 223 ? 20.258 5.205 -5.043 1.00 51.19 223 GLU A C 1
ATOM 1743 O O . GLU A 1 223 ? 21.453 5.083 -5.310 1.00 51.19 223 GLU A O 1
ATOM 1748 N N . PHE A 1 224 ? 19.496 4.168 -4.676 1.00 53.03 224 PHE A N 1
ATOM 1749 C CA . PHE A 1 224 ? 19.928 2.770 -4.656 1.00 53.03 224 PHE A CA 1
ATOM 1750 C C . PHE A 1 224 ? 19.269 1.996 -5.797 1.00 53.03 224 PHE A C 1
ATOM 1752 O O . PHE A 1 224 ? 18.051 2.086 -5.993 1.00 53.03 224 PHE A O 1
ATOM 1759 N N . GLY A 1 225 ? 20.049 1.207 -6.533 1.00 56.19 225 GLY A N 1
ATOM 1760 C CA . GLY A 1 225 ? 19.524 0.227 -7.476 1.00 56.19 225 GLY A CA 1
ATOM 1761 C C . GLY A 1 225 ? 18.679 -0.857 -6.811 1.00 56.19 225 GLY A C 1
ATOM 1762 O O . GLY A 1 225 ? 18.928 -1.260 -5.676 1.00 56.19 225 GLY A O 1
ATOM 1763 N N . MET A 1 226 ? 17.686 -1.384 -7.541 1.00 58.03 226 MET A N 1
ATOM 1764 C CA . MET A 1 226 ? 16.755 -2.408 -7.028 1.00 58.03 226 MET A CA 1
ATOM 1765 C C . MET A 1 226 ? 17.463 -3.694 -6.571 1.00 58.03 226 MET A C 1
ATOM 1767 O O . MET A 1 226 ? 16.901 -4.466 -5.802 1.00 58.03 226 MET A O 1
ATOM 1771 N N . ASN A 1 227 ? 18.701 -3.907 -7.027 1.00 58.50 227 ASN A N 1
ATOM 1772 C CA . ASN A 1 227 ? 19.527 -5.070 -6.716 1.00 58.50 227 ASN A CA 1
ATOM 1773 C C . ASN A 1 227 ? 20.721 -4.743 -5.791 1.00 58.50 227 ASN A C 1
ATOM 1775 O O . ASN A 1 227 ? 21.618 -5.572 -5.638 1.00 58.50 227 ASN A O 1
ATOM 1779 N N . GLU A 1 228 ? 20.757 -3.573 -5.143 1.00 62.31 228 GLU A N 1
ATOM 1780 C CA . GLU A 1 228 ? 21.844 -3.163 -4.235 1.00 62.31 228 GLU A CA 1
ATOM 1781 C C . GLU A 1 228 ? 21.651 -3.681 -2.800 1.00 62.31 228 GLU A C 1
ATOM 1783 O O . GLU A 1 228 ? 21.758 -2.954 -1.813 1.00 62.31 228 GLU A O 1
ATOM 1788 N N . TRP A 1 229 ? 21.418 -4.988 -2.660 1.00 63.81 229 TRP A N 1
ATOM 1789 C CA . TRP A 1 229 ? 21.293 -5.654 -1.354 1.00 63.81 229 TRP A CA 1
ATOM 1790 C C . TRP A 1 229 ? 22.556 -5.529 -0.481 1.00 63.81 229 TRP A C 1
ATOM 1792 O O . TRP A 1 229 ? 22.508 -5.764 0.722 1.00 63.81 229 TRP A O 1
ATOM 1802 N N . HIS A 1 230 ? 23.695 -5.145 -1.056 1.00 64.44 230 HIS A N 1
ATOM 1803 C CA . HIS A 1 230 ? 24.942 -4.913 -0.328 1.00 64.44 230 HIS A CA 1
ATOM 1804 C C . HIS A 1 230 ? 24.979 -3.549 0.394 1.00 64.44 230 HIS A C 1
ATOM 1806 O O . HIS A 1 230 ? 25.791 -3.373 1.299 1.00 64.44 230 HIS A O 1
ATOM 1812 N N . ARG A 1 231 ? 24.077 -2.603 0.077 1.00 68.19 231 ARG A N 1
ATOM 1813 C CA . ARG A 1 231 ? 23.992 -1.273 0.725 1.00 68.19 231 ARG A CA 1
ATOM 1814 C C . ARG A 1 231 ? 22.972 -1.200 1.869 1.00 68.19 231 ARG A C 1
ATOM 1816 O O . ARG A 1 231 ? 22.566 -0.118 2.289 1.00 68.19 231 ARG A O 1
ATOM 1823 N N . LEU A 1 232 ? 22.592 -2.344 2.446 1.00 75.50 232 LEU A N 1
ATOM 1824 C CA . LEU A 1 232 ? 21.658 -2.411 3.583 1.00 75.50 232 LEU A CA 1
ATOM 1825 C C . LEU A 1 232 ? 22.084 -1.540 4.775 1.00 75.50 232 LEU A C 1
ATOM 1827 O O . LEU A 1 232 ? 21.226 -0.984 5.459 1.00 75.50 232 LEU A O 1
ATOM 1831 N N . ALA A 1 233 ? 23.390 -1.397 5.018 1.00 80.12 233 ALA A N 1
ATOM 1832 C CA . ALA A 1 233 ? 23.910 -0.556 6.095 1.00 80.12 233 ALA A CA 1
ATOM 1833 C C . ALA A 1 233 ? 23.533 0.925 5.916 1.00 80.12 233 ALA A C 1
ATOM 1835 O O . ALA A 1 233 ? 23.149 1.591 6.880 1.00 80.12 233 ALA A O 1
ATOM 1836 N N . GLU A 1 234 ? 23.581 1.425 4.683 1.00 76.12 234 GLU A N 1
ATOM 1837 C CA . GLU A 1 234 ? 23.252 2.808 4.350 1.00 76.12 234 GLU A CA 1
ATOM 1838 C C . GLU A 1 234 ? 21.743 3.045 4.428 1.00 76.12 234 GLU A C 1
ATOM 1840 O O . GLU A 1 234 ? 21.310 3.935 5.154 1.00 76.12 234 GLU A O 1
ATOM 1845 N N . ILE A 1 235 ? 20.938 2.163 3.819 1.00 79.31 235 ILE A N 1
ATOM 1846 C CA . ILE A 1 235 ? 19.466 2.194 3.918 1.00 79.31 235 ILE A CA 1
ATOM 1847 C C . ILE A 1 235 ? 19.030 2.207 5.388 1.00 79.31 235 ILE A C 1
ATOM 1849 O O . ILE A 1 235 ? 18.180 2.999 5.805 1.00 79.31 235 ILE A O 1
ATOM 1853 N N . SER A 1 236 ? 19.644 1.346 6.203 1.00 84.62 236 SER A N 1
ATOM 1854 C CA . SER A 1 236 ? 19.362 1.252 7.632 1.00 84.62 236 SER A CA 1
ATOM 1855 C C . SER A 1 236 ? 19.748 2.533 8.377 1.00 84.62 236 SER A C 1
ATOM 1857 O O . SER A 1 236 ? 19.000 3.003 9.235 1.00 84.62 236 SER A O 1
ATOM 1859 N N . THR A 1 237 ? 20.893 3.130 8.047 1.00 85.94 237 THR A N 1
ATOM 1860 C CA . THR A 1 237 ? 21.369 4.374 8.668 1.00 85.94 237 THR A CA 1
ATOM 1861 C C . THR A 1 237 ? 20.480 5.560 8.301 1.00 85.94 237 THR A C 1
ATOM 1863 O O . THR A 1 237 ? 20.006 6.252 9.205 1.00 85.94 237 THR A O 1
ATOM 1866 N N . SER A 1 238 ? 20.161 5.740 7.019 1.00 85.25 238 SER A N 1
ATOM 1867 C CA . SER A 1 238 ? 19.267 6.797 6.534 1.00 85.25 238 SER A CA 1
ATOM 1868 C C . SER A 1 238 ? 17.864 6.670 7.123 1.00 85.25 238 SER A C 1
ATOM 1870 O O . SER A 1 238 ? 17.289 7.657 7.579 1.00 85.25 238 SER A O 1
ATOM 1872 N N . THR A 1 239 ? 17.335 5.445 7.226 1.00 89.12 239 THR A N 1
ATOM 1873 C CA . THR A 1 239 ? 16.041 5.198 7.880 1.00 89.12 239 THR A CA 1
ATOM 1874 C C . THR A 1 239 ? 16.087 5.569 9.363 1.00 89.12 239 THR A C 1
ATOM 1876 O O . THR A 1 239 ? 15.177 6.231 9.856 1.00 89.12 239 THR A O 1
ATOM 1879 N N . ARG A 1 240 ? 17.155 5.216 10.095 1.00 90.81 240 ARG A N 1
ATOM 1880 C CA . ARG A 1 240 ? 17.301 5.618 11.508 1.00 90.81 240 ARG A CA 1
ATOM 1881 C C . ARG A 1 240 ? 17.370 7.134 11.671 1.00 90.81 240 ARG A C 1
ATOM 1883 O O . ARG A 1 240 ? 16.775 7.656 12.608 1.00 90.81 240 ARG A O 1
ATOM 1890 N N . GLN A 1 241 ? 18.084 7.835 10.793 1.00 90.69 241 GLN A N 1
ATOM 1891 C CA . GLN A 1 241 ? 18.153 9.297 10.822 1.00 90.69 241 GLN A CA 1
ATOM 1892 C C . GLN A 1 241 ? 16.790 9.929 10.525 1.00 90.69 241 GLN A C 1
ATOM 1894 O O . GLN A 1 241 ? 16.363 10.813 11.262 1.00 90.69 241 GLN A O 1
ATOM 1899 N N . TYR A 1 242 ? 16.081 9.434 9.509 1.00 91.81 242 TYR A N 1
ATOM 1900 C CA . TYR A 1 242 ? 14.721 9.864 9.184 1.00 91.81 242 TYR A CA 1
ATOM 1901 C C . TYR A 1 242 ? 13.774 9.702 10.375 1.00 91.81 242 TYR A C 1
ATOM 1903 O O . TYR A 1 242 ? 13.117 10.656 10.776 1.00 91.81 242 TYR A O 1
ATOM 1911 N N . LEU A 1 243 ? 13.777 8.529 11.011 1.00 93.56 243 LEU A N 1
ATOM 1912 C CA . LEU A 1 243 ? 12.923 8.261 12.167 1.00 93.56 243 LEU A CA 1
ATOM 1913 C C . LEU A 1 243 ? 13.284 9.106 13.395 1.00 93.56 243 LEU A C 1
ATOM 1915 O O . LEU A 1 243 ? 12.459 9.205 14.292 1.00 93.56 243 LEU A O 1
ATOM 1919 N N . ARG A 1 244 ? 14.484 9.695 13.485 1.00 93.94 244 ARG A N 1
ATOM 1920 C CA . ARG A 1 244 ? 14.892 10.565 14.609 1.00 93.94 244 ARG A CA 1
ATOM 1921 C C . ARG A 1 244 ? 14.405 12.005 14.482 1.00 93.94 244 ARG A C 1
ATOM 1923 O O . ARG A 1 244 ? 14.475 12.742 15.461 1.00 93.94 244 ARG A O 1
ATOM 1930 N N . ARG A 1 245 ? 13.945 12.415 13.304 1.00 94.81 245 ARG A N 1
ATOM 1931 C CA . ARG A 1 245 ? 13.420 13.761 13.079 1.00 94.81 245 ARG A CA 1
ATOM 1932 C C . ARG A 1 245 ? 12.150 13.979 13.901 1.00 94.81 245 ARG A C 1
ATOM 1934 O O . ARG A 1 245 ? 11.359 13.060 14.114 1.00 94.81 245 ARG A O 1
ATOM 1941 N N . GLU A 1 246 ? 11.957 15.207 14.373 1.00 96.25 246 GLU A N 1
ATOM 1942 C CA . GLU A 1 246 ? 10.867 15.514 15.302 1.00 96.25 246 GLU A CA 1
ATOM 1943 C C . GLU A 1 246 ? 9.479 15.282 14.702 1.00 96.25 246 GLU A C 1
ATOM 1945 O O . GLU A 1 246 ? 8.586 14.795 15.393 1.00 96.25 246 GLU A O 1
ATOM 1950 N N . VAL A 1 247 ? 9.286 15.622 13.426 1.00 94.31 247 VAL A N 1
ATOM 1951 C CA . VAL A 1 247 ? 7.988 15.491 12.748 1.00 94.31 247 VAL A CA 1
ATOM 1952 C C . VAL A 1 247 ? 7.590 14.017 12.665 1.00 94.31 247 VAL A C 1
ATOM 1954 O O . VAL A 1 247 ? 6.484 13.640 13.048 1.00 94.31 247 VAL A O 1
ATOM 1957 N N . GLU A 1 248 ? 8.519 13.167 12.245 1.00 94.81 248 GLU A N 1
ATOM 1958 C CA . GLU A 1 248 ? 8.364 11.723 12.131 1.00 94.81 248 GLU A CA 1
ATOM 1959 C C . GLU A 1 248 ? 8.145 11.069 13.497 1.00 94.81 248 GLU A C 1
ATOM 1961 O O . GLU A 1 248 ? 7.241 10.245 13.640 1.00 94.81 248 GLU A O 1
ATOM 1966 N N . GLN A 1 249 ? 8.895 11.481 14.524 1.00 96.31 249 GLN A N 1
ATOM 1967 C CA . GLN A 1 249 ? 8.674 11.033 15.901 1.00 96.31 249 GLN A CA 1
ATOM 1968 C C . GLN A 1 249 ? 7.260 11.361 16.386 1.00 96.31 249 GLN A C 1
ATOM 1970 O O . GLN A 1 249 ? 6.574 10.480 16.905 1.00 96.31 249 GLN A O 1
ATOM 1975 N N . ARG A 1 250 ? 6.782 12.593 16.165 1.00 96.19 250 ARG A N 1
ATOM 1976 C CA . ARG A 1 250 ? 5.411 12.990 16.528 1.00 96.19 250 ARG A CA 1
ATOM 1977 C C . ARG A 1 250 ? 4.368 12.164 15.774 1.00 96.19 250 ARG A C 1
ATOM 1979 O O . ARG A 1 250 ? 3.397 11.724 16.386 1.00 96.19 250 ARG A O 1
ATOM 1986 N N . MET A 1 251 ? 4.574 11.896 14.481 1.00 95.50 251 MET A N 1
ATOM 1987 C CA . MET A 1 251 ? 3.680 11.033 13.697 1.00 95.50 251 MET A CA 1
ATOM 1988 C C . MET A 1 251 ? 3.624 9.606 14.255 1.00 95.50 251 MET A C 1
ATOM 1990 O O . MET A 1 251 ? 2.536 9.067 14.452 1.00 95.50 251 MET A O 1
ATOM 1994 N N . ILE A 1 252 ? 4.777 9.003 14.559 1.00 96.25 252 ILE A N 1
ATOM 1995 C CA . ILE A 1 252 ? 4.868 7.639 15.103 1.00 96.25 252 ILE A CA 1
ATOM 1996 C C . ILE A 1 252 ? 4.217 7.557 16.486 1.00 96.25 252 ILE A C 1
ATOM 1998 O O . ILE A 1 252 ? 3.444 6.635 16.760 1.00 96.25 252 ILE A O 1
ATOM 2002 N N . GLN A 1 253 ? 4.485 8.530 17.356 1.00 96.62 253 GLN A N 1
ATOM 2003 C CA . GLN A 1 253 ? 3.862 8.617 18.677 1.00 96.62 253 GLN A CA 1
ATOM 2004 C C . GLN A 1 253 ? 2.344 8.812 18.569 1.00 96.62 253 GLN A C 1
ATOM 2006 O O . GLN A 1 253 ? 1.589 8.122 19.249 1.00 96.62 253 GLN A O 1
ATOM 2011 N N . GLY A 1 254 ? 1.876 9.675 17.664 1.00 96.25 254 GLY A N 1
ATOM 2012 C CA . GLY A 1 254 ? 0.451 9.881 17.405 1.00 96.25 254 GLY A CA 1
ATOM 2013 C C . GLY A 1 254 ? -0.250 8.609 16.921 1.00 96.25 254 GLY A C 1
ATOM 2014 O O . GLY A 1 254 ? -1.251 8.191 17.509 1.00 96.25 254 GLY A O 1
ATOM 2015 N N . ALA A 1 255 ? 0.307 7.951 15.902 1.00 96.88 255 ALA A N 1
ATOM 2016 C CA . ALA A 1 255 ? -0.245 6.718 15.347 1.00 96.88 255 ALA A CA 1
ATOM 2017 C C . ALA A 1 255 ? -0.262 5.585 16.387 1.00 96.88 255 ALA A C 1
ATOM 2019 O O . ALA A 1 255 ? -1.286 4.927 16.574 1.00 96.88 255 ALA A O 1
ATOM 2020 N N . SER A 1 256 ? 0.843 5.382 17.112 1.00 96.81 256 SER A N 1
ATOM 2021 C CA . SER A 1 256 ? 0.940 4.354 18.159 1.00 96.81 256 SER A CA 1
ATOM 2022 C C . SER A 1 256 ? -0.005 4.615 19.332 1.00 96.81 256 SER A C 1
ATOM 2024 O O . SER A 1 256 ? -0.680 3.689 19.783 1.00 96.81 256 SER A O 1
ATOM 2026 N N . ALA A 1 257 ? -0.144 5.866 19.778 1.00 97.19 257 ALA A N 1
ATOM 2027 C CA . ALA A 1 257 ? -1.092 6.234 20.823 1.00 97.19 257 ALA A CA 1
ATOM 2028 C C . ALA A 1 257 ? -2.545 5.972 20.397 1.00 97.19 257 ALA A C 1
ATOM 2030 O O . ALA A 1 257 ? -3.320 5.422 21.185 1.00 97.19 257 ALA A O 1
ATOM 2031 N N . LYS A 1 258 ? -2.924 6.315 19.155 1.00 96.81 258 LYS A N 1
ATOM 2032 C CA . LYS A 1 258 ? -4.257 5.998 18.611 1.00 96.81 258 LYS A CA 1
ATOM 2033 C C . LYS A 1 258 ? -4.485 4.488 18.530 1.00 96.81 258 LYS A C 1
ATOM 2035 O O . LYS A 1 258 ? -5.492 4.009 19.048 1.00 96.81 258 LYS A O 1
ATOM 2040 N N . MET A 1 259 ? -3.532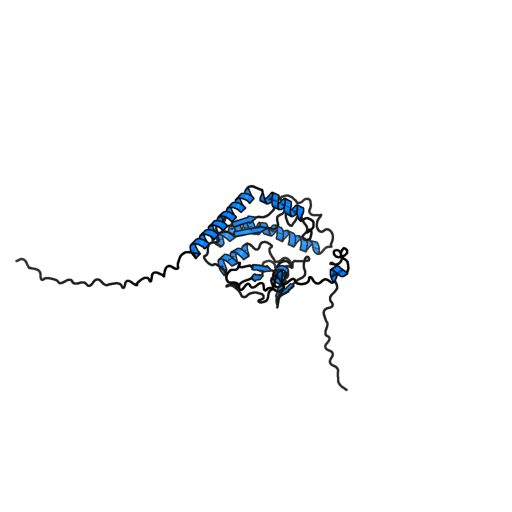 3.731 17.981 1.00 96.62 259 MET A N 1
ATOM 2041 C CA . MET A 1 259 ? -3.610 2.264 17.917 1.00 96.62 259 MET A CA 1
ATOM 2042 C C . MET A 1 259 ? -3.772 1.638 19.310 1.00 96.62 259 MET A C 1
ATOM 2044 O O . MET A 1 259 ? -4.640 0.788 19.508 1.00 96.62 259 MET A O 1
ATOM 2048 N N . ALA A 1 260 ? -3.007 2.098 20.304 1.00 97.31 260 ALA A N 1
ATOM 2049 C CA . ALA A 1 260 ? -3.101 1.609 21.678 1.00 97.31 260 ALA A CA 1
ATOM 2050 C C . ALA A 1 260 ? -4.457 1.930 22.329 1.00 97.31 260 ALA A C 1
ATOM 2052 O O . ALA A 1 260 ? -5.016 1.087 23.035 1.00 97.31 260 ALA A O 1
ATOM 2053 N N . LYS A 1 261 ? -5.008 3.128 22.091 1.00 96.69 261 LYS A N 1
ATOM 2054 C CA . LYS A 1 261 ? -6.349 3.508 22.567 1.00 96.69 261 LYS A CA 1
ATOM 2055 C C . LYS A 1 261 ? -7.429 2.617 21.952 1.00 96.69 261 LYS A C 1
ATOM 2057 O O . LYS A 1 261 ? -8.248 2.089 22.699 1.00 96.69 261 LYS A O 1
ATOM 2062 N N . ILE A 1 262 ? -7.382 2.395 20.637 1.00 95.31 262 ILE A N 1
ATOM 2063 C CA . ILE A 1 262 ? -8.313 1.508 19.920 1.00 95.31 262 ILE A CA 1
ATOM 2064 C C . ILE A 1 262 ? -8.217 0.081 20.467 1.00 95.31 262 ILE A C 1
ATOM 2066 O O . ILE A 1 262 ? -9.233 -0.530 20.786 1.00 95.31 262 ILE A O 1
ATOM 2070 N N . HIS A 1 263 ? -7.003 -0.439 20.652 1.00 94.88 263 HIS A N 1
ATOM 2071 C CA . HIS A 1 263 ? -6.794 -1.779 21.196 1.00 94.88 263 HIS A CA 1
ATOM 2072 C C . HIS A 1 263 ? -7.376 -1.932 22.611 1.00 94.88 263 HIS A C 1
ATOM 2074 O O . HIS A 1 263 ? -8.117 -2.877 22.880 1.00 94.88 263 HIS A O 1
ATOM 2080 N N . LYS A 1 264 ? -7.110 -0.973 23.509 1.00 96.12 264 LYS A N 1
ATOM 2081 C CA . LYS A 1 264 ? -7.675 -0.976 24.869 1.00 96.12 264 LYS A CA 1
ATOM 2082 C C . LYS A 1 264 ? -9.199 -0.841 24.866 1.00 96.12 264 LYS A C 1
ATOM 2084 O O . LYS A 1 264 ? -9.854 -1.482 25.683 1.00 96.12 264 LYS A O 1
ATOM 2089 N N . ALA A 1 265 ? -9.759 -0.022 23.975 1.00 94.00 265 ALA A N 1
ATOM 2090 C CA . ALA A 1 265 ? -11.204 0.115 23.818 1.00 94.00 265 ALA A CA 1
ATOM 2091 C C . ALA A 1 265 ? -11.844 -1.205 23.362 1.00 94.00 265 ALA A C 1
ATOM 2093 O O . ALA A 1 265 ? -12.806 -1.645 23.983 1.00 94.00 265 ALA A O 1
ATOM 2094 N N . ASN A 1 266 ? -11.250 -1.885 22.375 1.00 91.19 266 ASN A N 1
ATOM 2095 C CA . ASN A 1 266 ? -11.714 -3.196 21.917 1.00 91.19 266 ASN A CA 1
ATOM 2096 C C . ASN A 1 266 ? -11.679 -4.238 23.044 1.00 91.19 266 ASN A C 1
ATOM 2098 O O . ASN A 1 266 ? -12.661 -4.940 23.239 1.00 91.19 266 ASN A O 1
ATOM 2102 N N . ILE A 1 267 ? -10.602 -4.297 23.842 1.00 93.31 267 ILE A N 1
ATOM 2103 C CA . ILE A 1 267 ? -10.529 -5.212 24.998 1.00 93.31 267 ILE A CA 1
ATOM 2104 C C . ILE A 1 267 ? -11.654 -4.941 26.003 1.00 93.31 267 ILE A C 1
ATOM 2106 O O . ILE A 1 267 ? -12.225 -5.882 26.546 1.00 93.31 267 ILE A O 1
ATOM 2110 N N . ARG A 1 268 ? -11.957 -3.668 26.288 1.00 93.06 268 ARG A N 1
ATOM 2111 C CA . ARG A 1 268 ? -13.048 -3.308 27.208 1.00 93.06 268 ARG A CA 1
ATOM 2112 C C . ARG A 1 268 ? -14.402 -3.720 26.647 1.00 93.06 268 ARG A C 1
ATOM 2114 O O . ARG A 1 268 ? -15.188 -4.298 27.383 1.00 93.06 268 ARG A O 1
ATOM 2121 N N . PHE A 1 269 ? -14.632 -3.455 25.363 1.00 89.19 269 PHE A N 1
ATOM 2122 C CA . PHE A 1 269 ? -15.865 -3.824 24.677 1.00 89.19 269 PHE A CA 1
ATOM 2123 C C . PHE A 1 269 ? -16.079 -5.343 24.684 1.00 89.19 269 PHE A C 1
ATOM 2125 O O . PHE A 1 269 ? -17.130 -5.803 25.100 1.00 89.19 269 PHE A O 1
ATOM 2132 N N . SER A 1 270 ? -15.051 -6.134 24.358 1.00 86.88 270 SER A N 1
ATOM 2133 C CA . SER A 1 270 ? -15.122 -7.605 24.379 1.00 86.88 270 SER A CA 1
ATOM 2134 C C . SER A 1 270 ? -15.308 -8.222 25.772 1.00 86.88 270 SER A C 1
ATOM 2136 O O . SER A 1 270 ? -15.548 -9.419 25.870 1.00 86.88 270 SER A O 1
ATOM 2138 N N . ARG A 1 271 ? -15.137 -7.448 26.853 1.00 87.69 271 ARG A N 1
ATOM 2139 C CA . ARG A 1 271 ? -15.347 -7.898 28.241 1.00 87.69 271 ARG A CA 1
ATOM 2140 C C . ARG A 1 271 ? -16.717 -7.515 28.798 1.00 87.69 271 ARG A C 1
ATOM 2142 O O . ARG A 1 271 ? -17.041 -7.956 29.898 1.00 87.69 271 ARG A O 1
ATOM 2149 N N . MET A 1 272 ? -17.479 -6.665 28.109 1.00 78.75 272 MET A N 1
ATOM 2150 C CA . MET A 1 272 ? -18.836 -6.341 28.540 1.00 78.75 272 MET A CA 1
ATOM 2151 C C . MET A 1 272 ? -19.725 -7.574 28.323 1.00 78.75 272 MET A C 1
ATOM 2153 O O . MET A 1 272 ? -19.649 -8.170 27.250 1.00 78.75 272 MET A O 1
ATOM 2157 N N . PRO A 1 273 ? -20.523 -7.993 29.322 1.00 71.75 273 PRO A N 1
ATOM 2158 C CA . PRO A 1 273 ? -21.495 -9.062 29.124 1.00 71.75 273 PRO A CA 1
ATOM 2159 C C . PRO A 1 273 ? -22.527 -8.631 28.074 1.00 71.75 273 PRO A C 1
ATOM 2161 O O . PRO A 1 273 ? -22.886 -7.451 28.030 1.00 71.75 273 PRO A O 1
ATOM 2164 N N . ASP A 1 274 ? -23.000 -9.577 27.256 1.00 67.38 274 ASP A N 1
ATOM 2165 C CA . ASP A 1 274 ? -24.131 -9.353 26.352 1.00 67.38 274 ASP A CA 1
ATOM 2166 C C . ASP A 1 274 ? -25.308 -8.837 27.183 1.00 67.38 274 ASP A C 1
ATOM 2168 O O . ASP A 1 274 ? -25.878 -9.559 28.003 1.00 67.38 274 ASP A O 1
ATOM 2172 N N . VAL A 1 275 ? -25.639 -7.558 27.021 1.00 60.22 275 VAL A N 1
ATOM 2173 C CA . VAL A 1 275 ? -26.866 -6.999 27.582 1.00 60.22 275 VAL A CA 1
ATOM 2174 C C . VAL A 1 275 ? -27.995 -7.578 26.732 1.00 60.22 275 VAL A C 1
ATOM 2176 O O . VAL A 1 275 ? -27.999 -7.312 25.527 1.00 60.22 275 VAL A O 1
ATOM 2179 N N . PRO A 1 276 ? -28.930 -8.367 27.298 1.00 54.00 276 PRO A N 1
ATOM 2180 C CA . PRO A 1 276 ? -30.078 -8.844 26.545 1.00 54.00 276 PRO A CA 1
ATOM 2181 C C . PRO A 1 276 ? -30.778 -7.638 25.933 1.00 54.00 276 PRO A C 1
ATOM 2183 O O . PRO A 1 276 ? -31.079 -6.670 26.636 1.00 54.00 276 PRO A O 1
ATOM 2186 N N . GLU A 1 277 ? -30.972 -7.686 24.618 1.00 50.41 277 GLU A N 1
ATOM 2187 C CA . GLU A 1 277 ? -31.689 -6.671 23.864 1.00 50.41 277 GLU A CA 1
ATOM 2188 C C . GLU A 1 277 ? -33.003 -6.377 24.596 1.00 50.41 277 GLU A C 1
ATOM 2190 O O . GLU A 1 277 ? -33.820 -7.276 24.810 1.00 50.41 277 GLU A O 1
ATOM 2195 N N . LEU A 1 278 ? -33.164 -5.138 25.075 1.00 54.72 278 LEU A N 1
ATOM 2196 C CA . LEU A 1 278 ? -34.384 -4.727 25.751 1.00 54.72 278 LEU A CA 1
ATOM 2197 C C . LEU A 1 278 ? -35.489 -4.815 24.698 1.00 54.72 278 LEU A C 1
ATOM 2199 O O . LEU A 1 278 ? -35.592 -3.942 23.834 1.00 54.72 278 LEU A O 1
ATOM 2203 N N . VAL A 1 279 ? -36.264 -5.902 24.733 1.00 47.53 279 VAL A N 1
ATOM 2204 C CA . VAL A 1 279 ? -37.464 -6.067 23.917 1.00 47.53 279 VAL A CA 1
ATOM 2205 C C . VAL A 1 279 ? -38.286 -4.814 24.158 1.00 47.53 279 VAL A C 1
ATOM 2207 O O . VAL A 1 279 ? -38.794 -4.603 25.260 1.00 47.53 279 VAL A O 1
ATOM 2210 N N . LYS A 1 280 ? -38.357 -3.938 23.151 1.00 46.50 280 LYS A N 1
ATOM 2211 C CA . LYS A 1 280 ? -39.304 -2.831 23.156 1.00 46.50 280 LYS A CA 1
ATOM 2212 C C . LYS A 1 280 ? -40.670 -3.489 23.256 1.00 46.50 280 LYS A C 1
ATOM 2214 O O . LYS A 1 280 ? -41.168 -4.025 22.271 1.00 46.50 280 LYS A O 1
ATOM 2219 N N . SER A 1 281 ? -41.238 -3.514 24.458 1.00 40.12 281 SER A N 1
ATOM 2220 C CA . SER A 1 281 ? -42.643 -3.830 24.632 1.00 40.12 281 SER A CA 1
ATOM 2221 C C . SER A 1 281 ? -43.383 -2.824 23.765 1.00 40.12 281 SER A C 1
ATOM 2223 O O . SER A 1 281 ? -43.281 -1.619 24.012 1.00 40.12 281 SER A O 1
ATOM 2225 N N . ASN A 1 282 ? -44.055 -3.300 22.721 1.00 40.19 282 ASN A N 1
ATOM 2226 C CA . ASN A 1 282 ? -45.056 -2.507 22.035 1.00 40.19 282 ASN A CA 1
ATOM 2227 C C . ASN A 1 282 ? -46.083 -2.124 23.101 1.00 40.19 282 ASN A C 1
ATOM 2229 O O . ASN A 1 282 ? -46.918 -2.936 23.486 1.00 40.19 282 ASN A O 1
ATOM 2233 N N . SER A 1 283 ? -45.963 -0.914 23.644 1.00 42.19 283 SER A N 1
ATOM 2234 C CA . SER A 1 283 ? -47.041 -0.280 24.378 1.00 42.19 283 SER A CA 1
ATOM 2235 C C . SER A 1 283 ? -48.126 -0.035 23.345 1.00 42.19 283 SER A 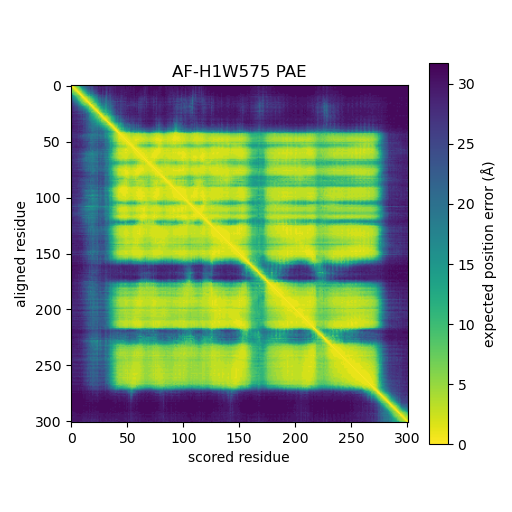C 1
ATOM 2237 O O . SER A 1 283 ? -48.057 0.930 22.581 1.00 42.19 283 SER A O 1
ATOM 2239 N N . GLU A 1 284 ? -49.052 -0.986 23.258 1.00 40.00 284 GLU A N 1
ATOM 2240 C CA . GLU A 1 284 ? -50.310 -0.815 22.560 1.00 40.00 284 GLU A CA 1
ATOM 2241 C C . GLU A 1 284 ? -50.925 0.505 23.019 1.00 40.00 284 GLU A C 1
ATOM 2243 O O . GLU A 1 284 ? -50.997 0.825 24.209 1.00 40.00 284 GLU A O 1
ATOM 2248 N N . THR A 1 285 ? -51.298 1.305 22.033 1.00 40.47 285 THR A N 1
ATOM 2249 C CA . THR A 1 285 ? -52.127 2.490 22.172 1.00 40.47 285 THR A CA 1
ATOM 2250 C C . THR A 1 285 ? -53.405 2.111 22.909 1.00 40.47 285 THR A C 1
ATOM 2252 O O . THR A 1 285 ? -54.327 1.559 22.314 1.00 40.47 285 THR A O 1
ATOM 2255 N N . VAL A 1 286 ? -53.457 2.398 24.207 1.00 38.97 286 VAL A N 1
ATOM 2256 C CA . VAL A 1 286 ? -54.709 2.403 24.960 1.00 38.97 286 VAL A CA 1
ATOM 2257 C C . VAL A 1 286 ? -55.457 3.661 24.531 1.00 38.97 286 VAL A C 1
ATOM 2259 O O . VAL A 1 286 ? -55.065 4.774 24.883 1.00 38.97 286 VAL A O 1
ATOM 2262 N N . GLU A 1 287 ? -56.501 3.489 23.721 1.00 40.34 287 GLU A N 1
ATOM 2263 C CA . GLU A 1 287 ? -57.496 4.536 23.498 1.00 40.34 287 GLU A CA 1
ATOM 2264 C C . GLU A 1 287 ? -58.078 4.991 24.847 1.00 40.34 287 GLU A C 1
ATOM 2266 O O . GLU A 1 287 ? -58.393 4.149 25.696 1.00 40.34 287 GLU A O 1
ATOM 2271 N N . PRO A 1 288 ? -58.255 6.301 25.086 1.00 39.47 288 PRO A N 1
ATOM 2272 C CA . PRO A 1 288 ? -58.936 6.756 26.284 1.00 39.47 288 PRO A CA 1
ATOM 2273 C C . PRO A 1 288 ? -60.435 6.449 26.160 1.00 39.47 288 PRO A C 1
ATOM 2275 O O . PRO A 1 288 ? -61.148 7.063 25.367 1.00 39.47 288 PRO A O 1
ATOM 2278 N N . LEU A 1 289 ? -60.920 5.509 26.975 1.00 39.06 289 LEU A N 1
ATOM 2279 C CA . LEU A 1 289 ? -62.347 5.279 27.198 1.00 39.06 289 LEU A CA 1
ATOM 2280 C C . LEU A 1 289 ? -62.990 6.562 27.750 1.00 39.06 289 LEU A C 1
ATOM 2282 O O . LEU A 1 289 ? -62.828 6.913 28.919 1.00 39.06 289 LEU A O 1
ATOM 2286 N N . SER A 1 290 ? -63.724 7.257 26.886 1.00 42.72 290 SER A N 1
ATOM 2287 C CA . SER A 1 290 ? -64.647 8.331 27.240 1.00 42.72 290 SER A CA 1
ATOM 2288 C C . SER A 1 290 ? -65.829 7.749 28.023 1.00 42.72 290 SER A C 1
ATOM 2290 O O . SER A 1 290 ? -66.756 7.190 27.441 1.00 42.72 290 SER A O 1
ATOM 2292 N N . PHE A 1 291 ? -65.805 7.875 29.349 1.00 41.22 291 PHE A N 1
ATOM 2293 C CA . PHE A 1 291 ? -66.995 7.738 30.192 1.00 41.22 291 PHE A CA 1
ATOM 2294 C C . PHE A 1 291 ? -67.487 9.134 30.585 1.00 41.22 291 PHE A C 1
ATOM 2296 O O . PHE A 1 291 ? -67.290 9.585 31.712 1.00 41.22 291 PHE A O 1
ATOM 2303 N N . ALA A 1 292 ? -68.113 9.834 29.641 1.00 43.94 292 ALA A N 1
ATOM 2304 C CA . ALA A 1 292 ? -68.944 10.991 29.949 1.00 43.94 292 ALA A CA 1
ATOM 2305 C C . ALA A 1 292 ? -70.381 10.503 30.192 1.00 43.94 292 ALA A C 1
ATOM 2307 O O . ALA A 1 292 ? -71.071 10.093 29.263 1.00 43.94 292 ALA A O 1
ATOM 2308 N N . VAL A 1 293 ? -70.817 10.510 31.453 1.00 50.94 293 VAL A N 1
ATOM 2309 C CA . VAL A 1 293 ? -72.233 10.390 31.826 1.00 50.94 293 VAL A CA 1
ATOM 2310 C C . VAL A 1 293 ? -72.775 11.814 31.936 1.00 50.94 293 VAL A C 1
ATOM 2312 O O . VAL A 1 293 ? -72.409 12.542 32.857 1.00 50.94 293 VAL A O 1
ATOM 2315 N N . GLU A 1 294 ? -73.603 12.230 30.978 1.00 49.66 294 GLU A N 1
ATOM 2316 C CA . GLU A 1 294 ? -74.337 13.498 31.040 1.00 49.66 294 GLU A CA 1
ATOM 2317 C C . GLU A 1 294 ? -75.462 13.400 32.081 1.00 49.66 294 GLU A C 1
ATOM 2319 O O . GLU A 1 294 ? -76.289 12.487 32.042 1.00 49.66 294 GLU A O 1
ATOM 2324 N N . LEU A 1 295 ? -75.493 14.346 33.023 1.00 53.31 295 LEU A N 1
ATOM 2325 C CA . LEU A 1 295 ? -76.610 14.544 33.947 1.00 53.31 295 LEU A CA 1
ATOM 2326 C C . LEU A 1 295 ? -77.571 15.596 33.361 1.00 53.31 295 LEU A C 1
ATOM 2328 O O . LEU A 1 295 ? -77.098 16.603 32.830 1.00 53.31 295 LEU A O 1
ATOM 2332 N N . PRO A 1 296 ? -78.901 15.398 33.450 1.00 49.44 296 PRO A N 1
ATOM 2333 C CA . PRO A 1 296 ? -79.877 16.343 32.914 1.00 49.44 296 PRO A CA 1
ATOM 2334 C C . PRO A 1 296 ? -79.847 17.662 33.699 1.00 49.44 296 PRO A C 1
ATOM 2336 O O . PRO A 1 296 ? -79.882 17.663 34.927 1.00 49.44 296 PRO A O 1
ATOM 2339 N N . GLY A 1 297 ? -79.747 18.777 32.971 1.00 46.88 297 GLY A N 1
ATOM 2340 C CA . GLY A 1 297 ? -79.638 20.123 33.531 1.00 46.88 297 GLY A CA 1
ATOM 2341 C C . GLY A 1 297 ? -80.970 20.697 34.018 1.00 46.88 297 GLY A C 1
ATOM 2342 O O . GLY A 1 297 ? -82.002 20.535 33.367 1.00 46.88 297 GLY A O 1
ATOM 2343 N N . ASP A 1 298 ? -80.916 21.412 35.141 1.00 55.50 298 ASP A N 1
ATOM 2344 C CA . ASP A 1 298 ? -82.028 22.195 35.678 1.00 55.50 298 ASP A CA 1
ATOM 2345 C C . ASP A 1 298 ? -82.294 23.435 34.809 1.00 55.50 298 ASP A C 1
ATOM 2347 O O . ASP A 1 298 ? -81.405 24.252 34.558 1.00 55.50 298 ASP A O 1
ATOM 2351 N N . THR A 1 299 ? -83.540 23.601 34.365 1.00 51.22 299 THR A N 1
ATOM 2352 C CA . THR A 1 299 ? -84.018 24.822 33.703 1.00 51.22 299 THR A CA 1
ATOM 2353 C C . THR A 1 299 ? -84.429 25.870 34.740 1.00 51.22 299 THR A C 1
ATOM 2355 O O . THR A 1 299 ? -85.267 25.558 35.592 1.00 51.22 299 THR A O 1
ATOM 2358 N N . PRO A 1 300 ? -83.946 27.122 34.665 1.00 51.31 300 PRO A N 1
ATOM 2359 C CA . PRO A 1 300 ? -84.504 28.204 35.462 1.00 51.31 300 PRO A CA 1
ATOM 2360 C C . PRO A 1 300 ? -85.721 28.840 34.762 1.00 51.31 300 PRO A C 1
ATOM 2362 O O . PRO A 1 300 ? -85.603 29.285 33.624 1.00 51.31 300 PRO A O 1
ATOM 2365 N N . THR A 1 301 ? -86.841 28.853 35.502 1.00 47.72 301 THR A N 1
ATOM 2366 C CA . THR A 1 301 ? -88.097 29.646 35.394 1.00 47.72 301 THR A CA 1
ATOM 2367 C C . THR A 1 301 ? -88.692 29.950 34.025 1.00 47.72 301 THR A C 1
ATOM 2369 O O . THR A 1 301 ? -88.129 30.806 33.308 1.00 47.72 301 THR A O 1
#

Radius of gyration: 30.77 Å; Cα contacts (8 Å, |Δi|>4): 300; chains: 1; bounding box: 120×79×83 Å

InterPro domains:
  IPR016035 Acyl transferase/acyl hydrolase/lysophospholipase [SSF52151] (74-256)

Solvent-accessible surface area (backbone atoms only — not comparable to full-atom values): 19174 Å² total; per-residue (Å²): 139,84,86,81,91,78,84,82,80,81,72,85,82,78,77,84,74,70,86,71,59,86,81,52,84,90,55,60,77,71,72,74,68,58,68,80,76,82,55,77,89,77,59,67,91,76,40,55,36,58,56,85,58,90,88,65,82,86,46,73,44,63,27,27,46,54,84,50,51,78,82,51,79,63,45,61,52,47,20,59,88,60,80,82,52,81,70,89,50,88,83,40,25,47,66,52,52,57,48,23,51,60,7,32,61,92,81,32,73,69,40,75,51,91,93,48,48,21,19,26,80,66,28,62,76,77,52,63,61,68,60,52,49,47,44,43,44,68,50,74,36,61,91,54,81,66,74,70,44,82,47,80,53,77,27,35,74,55,92,85,72,76,86,71,82,68,82,76,69,88,81,64,71,79,73,47,60,59,58,47,52,48,52,51,51,30,56,58,42,34,56,55,50,52,53,45,36,71,75,45,51,31,61,77,68,75,36,60,69,90,27,56,44,78,48,61,40,61,79,16,66,76,84,48,50,99,80,50,76,85,48,52,68,54,56,52,49,54,49,53,55,49,54,66,36,69,69,50,39,52,50,51,52,51,52,51,52,48,52,51,51,53,52,55,50,50,57,53,57,75,65,54,75,88,70,76,78,77,74,76,72,80,77,70,84,75,75,83,82,82,82,81,83,85,75,88,78,87,80,84,132

Organism: Colletotrichum higginsianum (strain IMI 349063) (NCBI:txid759273)

pLDDT: mean 76.07, std 21.56, range [29.94, 97.62]

Mean predicted aligned error: 14.55 Å

Foldseek 3Di:
DDDDDDDPPPDDDDDPDCPPVPPPPPDDPVVVPPPPPDDCVVPDPQAFLADPDPDDDKDWAWFAFPPDDAPRGTQIQINYAWPPDGHPARRHGPVQSVLRNVQEDPPHPWDDHPPTITHHNLRDAPWCQLVVLCRVDPIPDPPDALLADETEAQADAAPPPPPPQPDADPPDDDVVVVSVVSVNVRRVVNVVVVVCCQPPRCVVSVYDSLRYHYHHFNCGPRVHPPPPPVCVVVSVVSSVVSCPDPVNVVRVCSNVVSVVVVVVVVVVVVPDPPDPDPPPPPPPPDDDPDPDDDDDDDDDD

Sequence (301 aa):
MSPLSGYNNSNPRRHASNASTVSFSARSPQAQMTRPAFNSRYGDPNARLYDARETRTKTAVLAMYKGSRKGTPAAILRSYDSRREPPPEFDCKIWQAGRATCAIGLAFKPIQIGQSVFHDDGGGTFNPAPEALDEAVVNEWPGREVGVFLSVGTGRRPRGSDANSHMWYEGFLGEFAEARRKLISKIEGCEVIHEQMKKEHLLKRNVNVENYYRLNVEVGVGEFGMNEWHRLAEISTSTRQYLRREVEQRMIQGASAKMAKIHKANIRFSRMPDVPELVKSNSETVEPLSFAVELPGDTPT